Protein AF-A0A2V2WB53-F1 (afdb_monomer_lite)

Secondary structure (DSSP, 8-state):
--S--SSPPPEEEESSSSSSGGGG-PPPHHHHHSPPPHHHHHHHHS-SSTTTS-------GGGGGT-TTS-TTSPPHHHHHHHHHHHHHHHS-TTS-GGGEEEESSGGG-EEEEEE-HHHHHHHHHHHHHHHHHHHH---TTHHHHHHHHHHHHHHHHHS--TT-TTHHHHHHHHHHHHHHHHS-HHHHHHHHHHHHS---HHHH--TTT-PPPHHHHHHHHHHHSSHHHHHHHHHTT-S-----HHHHHHHHHHHTT-

Organism: Trypanosoma cruzi (NCBI:txid5693)

Radius of gyration: 23.53 Å; chains: 1; bounding box: 54×46×64 Å

Structure (mmCIF, N/CA/C/O backbone):
data_AF-A0A2V2WB53-F1
#
_entry.id   AF-A0A2V2WB53-F1
#
loop_
_atom_site.group_PDB
_atom_site.id
_atom_site.type_symbol
_atom_site.label_atom_id
_atom_site.label_alt_id
_atom_site.label_comp_id
_atom_site.label_asym_id
_atom_site.label_entity_id
_atom_site.label_seq_id
_atom_site.pdbx_PDB_ins_code
_atom_site.Cartn_x
_atom_site.Cartn_y
_atom_site.Cartn_z
_atom_site.occupancy
_atom_site.B_iso_or_equiv
_atom_site.auth_seq_id
_atom_site.auth_comp_id
_atom_site.auth_asym_id
_atom_site.auth_atom_id
_atom_site.pdbx_PDB_model_num
ATOM 1 N N . MET A 1 1 ? 9.959 -4.144 19.827 1.00 57.19 1 MET A N 1
ATOM 2 C CA . MET A 1 1 ? 8.650 -3.605 19.382 1.00 57.19 1 MET A CA 1
ATOM 3 C C . MET A 1 1 ? 8.477 -3.820 17.876 1.00 57.19 1 MET A C 1
ATOM 5 O O . MET A 1 1 ? 9.368 -3.435 17.124 1.00 57.19 1 MET A O 1
ATOM 9 N N . PHE A 1 2 ? 7.426 -4.521 17.434 1.00 70.50 2 PHE A N 1
ATOM 10 C CA . PHE A 1 2 ? 7.180 -4.848 16.015 1.00 70.50 2 PHE A CA 1
ATOM 11 C C . PHE A 1 2 ? 6.434 -3.720 15.277 1.00 70.50 2 PHE A C 1
ATOM 13 O O . PHE A 1 2 ? 6.850 -3.302 14.197 1.00 70.50 2 PHE A O 1
ATOM 20 N N . PHE A 1 3 ? 5.400 -3.166 15.911 1.00 75.19 3 PHE A N 1
ATOM 21 C CA . PHE A 1 3 ? 4.711 -1.947 15.486 1.00 75.19 3 PHE A CA 1
ATOM 22 C C . PHE A 1 3 ? 5.400 -0.685 16.041 1.00 75.19 3 PHE A C 1
ATOM 24 O O . PHE A 1 3 ? 6.329 -0.771 16.847 1.00 75.19 3 PHE A O 1
ATOM 31 N N . ASN A 1 4 ? 4.943 0.486 15.594 1.00 72.12 4 ASN A N 1
ATOM 32 C CA . ASN A 1 4 ? 5.323 1.806 16.108 1.00 72.12 4 ASN A CA 1
ATOM 33 C C . ASN A 1 4 ? 6.783 2.251 15.929 1.00 72.12 4 ASN A C 1
ATOM 35 O O . ASN A 1 4 ? 7.304 3.034 16.721 1.00 72.12 4 ASN A O 1
ATOM 39 N N . ARG A 1 5 ? 7.466 1.773 14.888 1.00 69.81 5 ARG A N 1
ATOM 40 C CA . ARG A 1 5 ? 8.824 2.238 14.585 1.00 69.81 5 ARG A CA 1
ATOM 41 C C . ARG A 1 5 ? 8.786 3.489 13.701 1.00 69.81 5 ARG A C 1
ATOM 43 O O . ARG A 1 5 ? 8.105 3.445 12.676 1.00 69.81 5 ARG A O 1
ATOM 50 N N . PRO A 1 6 ? 9.573 4.542 14.005 1.00 65.38 6 PRO A N 1
ATOM 51 C CA . PRO A 1 6 ? 9.711 5.709 13.125 1.00 65.38 6 PRO A CA 1
ATOM 52 C C . PRO A 1 6 ? 10.194 5.328 11.721 1.00 65.38 6 PRO A C 1
ATOM 54 O O . PRO A 1 6 ? 9.791 5.922 10.725 1.00 65.38 6 PRO A O 1
ATOM 57 N N . ARG A 1 7 ? 11.044 4.296 11.644 1.00 69.12 7 ARG A N 1
ATOM 58 C CA . ARG A 1 7 ? 11.467 3.643 10.403 1.00 69.12 7 ARG A CA 1
ATOM 59 C C . ARG A 1 7 ? 10.991 2.188 10.432 1.00 69.12 7 ARG A C 1
ATOM 61 O O . ARG A 1 7 ? 11.555 1.388 11.184 1.00 69.12 7 ARG A O 1
ATOM 68 N N . PRO A 1 8 ? 9.940 1.829 9.681 1.00 70.38 8 PRO A N 1
ATOM 69 C CA . PRO A 1 8 ? 9.464 0.458 9.653 1.00 70.38 8 PRO A CA 1
ATOM 70 C C . PRO A 1 8 ? 10.476 -0.453 8.968 1.00 70.38 8 PRO A C 1
ATOM 72 O O . PRO A 1 8 ? 11.166 -0.054 8.030 1.00 70.38 8 PRO A O 1
ATOM 75 N N . ILE A 1 9 ? 10.535 -1.700 9.432 1.00 80.12 9 ILE A N 1
ATOM 76 C CA . ILE A 1 9 ? 11.332 -2.732 8.777 1.00 80.12 9 ILE A CA 1
ATOM 77 C C . ILE A 1 9 ? 10.673 -3.053 7.435 1.00 80.12 9 ILE A C 1
ATOM 79 O O . ILE A 1 9 ? 9.474 -3.345 7.376 1.00 80.12 9 ILE A O 1
ATOM 83 N N . LEU A 1 10 ? 11.473 -3.002 6.375 1.00 81.62 10 LEU A N 1
ATOM 84 C CA . LEU A 1 10 ? 11.095 -3.467 5.051 1.00 81.62 10 LEU A CA 1
ATOM 85 C C . LEU A 1 10 ? 11.764 -4.810 4.799 1.00 81.62 10 LEU A C 1
ATOM 87 O O . LEU A 1 10 ? 12.985 -4.926 4.880 1.00 81.62 10 LEU A O 1
ATOM 91 N N . ILE A 1 11 ? 10.955 -5.814 4.485 1.00 84.44 11 ILE A N 1
ATOM 92 C CA . ILE A 1 11 ? 11.431 -7.146 4.136 1.00 84.44 11 ILE A CA 1
ATOM 93 C C . ILE A 1 11 ? 11.317 -7.305 2.629 1.00 84.44 11 ILE A C 1
ATOM 95 O O . ILE A 1 11 ? 10.273 -7.041 2.028 1.00 84.44 11 ILE A O 1
ATOM 99 N N . LYS A 1 12 ? 12.416 -7.742 2.021 1.00 85.50 12 LYS A N 1
ATOM 100 C CA . LYS A 1 12 ? 12.455 -8.106 0.614 1.00 85.50 12 LYS A CA 1
ATOM 101 C C . LYS A 1 12 ? 11.901 -9.520 0.453 1.00 85.50 12 LYS A C 1
ATOM 103 O O . LYS A 1 12 ? 12.572 -10.488 0.793 1.00 85.50 12 LYS A O 1
ATOM 108 N N . GLY A 1 13 ? 10.685 -9.633 -0.068 1.00 81.75 13 GLY A N 1
ATOM 109 C CA . GLY A 1 13 ? 10.101 -10.912 -0.462 1.00 81.75 13 GLY A CA 1
ATOM 110 C C . GLY A 1 13 ? 10.398 -11.186 -1.929 1.00 81.75 13 GLY A C 1
ATOM 111 O O . GLY A 1 13 ? 9.964 -10.420 -2.788 1.00 81.75 13 GLY A O 1
ATOM 112 N N . LYS A 1 14 ? 11.135 -12.252 -2.242 1.00 81.94 14 LYS A N 1
ATOM 113 C CA . LYS A 1 14 ? 11.291 -12.679 -3.638 1.00 81.94 14 LYS A CA 1
ATOM 114 C C . LYS A 1 14 ? 9.951 -13.214 -4.139 1.00 81.94 14 LYS A C 1
ATOM 116 O O . LYS A 1 14 ? 9.310 -13.997 -3.446 1.00 81.94 14 LYS A O 1
ATOM 121 N N . LEU A 1 15 ? 9.529 -12.777 -5.324 1.00 76.25 15 LEU A N 1
ATOM 122 C CA . LEU A 1 15 ? 8.302 -13.280 -5.951 1.00 76.25 15 LEU A CA 1
ATOM 123 C C . LEU A 1 15 ? 8.512 -14.630 -6.642 1.00 76.25 15 LEU A C 1
ATOM 125 O O . LEU A 1 15 ? 7.542 -15.327 -6.923 1.00 76.25 15 LEU A O 1
ATOM 129 N N . TRP A 1 16 ? 9.770 -15.022 -6.858 1.00 73.81 16 TRP A N 1
ATOM 130 C CA . TRP A 1 16 ? 10.131 -16.349 -7.337 1.00 73.81 16 TRP A CA 1
ATOM 131 C C . TRP A 1 16 ? 11.142 -17.031 -6.434 1.00 73.81 16 TRP A C 1
ATOM 133 O O . TRP A 1 16 ? 12.034 -16.408 -5.858 1.00 73.81 16 TRP A O 1
ATOM 143 N N . VAL A 1 17 ? 10.986 -18.349 -6.361 1.00 58.28 17 VAL A N 1
ATOM 144 C CA . VAL A 1 17 ? 11.810 -19.261 -5.563 1.00 58.28 17 VAL A CA 1
ATOM 145 C C . VAL A 1 17 ? 13.194 -19.466 -6.196 1.00 58.28 17 VAL A C 1
ATOM 147 O O . VAL A 1 17 ? 14.151 -19.792 -5.500 1.00 58.28 17 VAL A O 1
ATOM 150 N N . HIS A 1 18 ? 13.337 -19.218 -7.501 1.00 57.00 18 HIS A N 1
ATOM 151 C CA . HIS A 1 18 ? 14.573 -19.456 -8.246 1.00 57.00 18 HIS A CA 1
ATOM 152 C C . HIS A 1 18 ? 15.313 -18.157 -8.589 1.00 57.00 18 HIS A C 1
ATOM 154 O O . HIS A 1 18 ? 14.711 -17.113 -8.831 1.00 57.00 18 HIS A O 1
ATOM 160 N N . THR A 1 19 ? 16.642 -18.239 -8.638 1.00 53.78 19 THR A N 1
ATOM 161 C CA . THR A 1 19 ? 17.572 -17.140 -8.959 1.00 53.78 19 THR A CA 1
ATOM 162 C C . THR A 1 19 ? 17.648 -16.810 -10.450 1.00 53.78 19 THR A C 1
ATOM 164 O O . THR A 1 19 ? 18.443 -15.962 -10.850 1.00 53.78 19 THR A O 1
ATOM 167 N N . THR A 1 20 ? 16.847 -17.466 -11.291 1.00 53.91 20 THR A N 1
ATOM 168 C CA . THR A 1 20 ? 16.908 -17.319 -12.744 1.00 53.91 20 THR A CA 1
ATOM 169 C C . THR A 1 20 ? 15.541 -16.978 -13.326 1.00 53.91 20 THR A C 1
ATOM 171 O O . THR A 1 20 ? 14.525 -17.597 -13.016 1.00 53.91 20 THR A O 1
ATOM 174 N N . ALA A 1 21 ? 15.526 -15.990 -14.224 1.00 56.41 21 ALA A N 1
ATOM 175 C CA . ALA A 1 21 ? 14.354 -15.519 -14.964 1.00 56.41 21 ALA A CA 1
ATOM 176 C C . ALA A 1 21 ? 13.820 -16.541 -15.995 1.00 56.41 21 ALA A C 1
ATOM 178 O O . ALA A 1 21 ? 13.000 -16.201 -16.839 1.00 56.41 21 ALA A O 1
ATOM 179 N N . SER A 1 22 ? 14.286 -17.794 -15.972 1.00 53.78 22 SER A N 1
ATOM 180 C CA . SER A 1 22 ? 14.025 -18.795 -17.015 1.00 53.78 22 SER A CA 1
ATOM 181 C C . SER A 1 22 ? 12.548 -19.190 -17.137 1.00 53.78 22 SER A C 1
ATOM 183 O O . SER A 1 22 ? 12.109 -19.538 -18.230 1.00 53.78 22 SER A O 1
ATOM 185 N N . ARG A 1 23 ? 11.763 -19.083 -16.054 1.00 56.62 23 ARG A N 1
ATOM 186 C CA . ARG A 1 23 ? 10.317 -19.389 -16.051 1.00 56.62 23 ARG A CA 1
ATOM 187 C C . ARG A 1 23 ? 9.410 -18.247 -16.517 1.00 56.62 23 ARG A C 1
ATOM 189 O O . ARG A 1 23 ? 8.240 -18.499 -16.766 1.00 56.62 23 ARG A O 1
ATOM 196 N N . LEU A 1 24 ? 9.933 -17.033 -16.695 1.00 61.44 24 LEU A N 1
ATOM 197 C CA . LEU A 1 24 ? 9.191 -15.902 -17.278 1.00 61.44 24 LEU A CA 1
ATOM 198 C C . LEU A 1 24 ? 8.969 -16.024 -18.795 1.00 61.44 24 LEU A C 1
ATOM 200 O O . LEU A 1 24 ? 8.483 -15.101 -19.452 1.00 61.44 24 LEU A O 1
ATOM 204 N N . GLY A 1 25 ? 9.462 -17.101 -19.404 1.00 66.94 25 GLY A N 1
ATOM 205 C CA . GLY A 1 25 ? 9.653 -17.138 -20.842 1.00 66.94 25 GLY A CA 1
ATOM 206 C C . GLY A 1 25 ? 10.668 -16.091 -21.316 1.00 66.94 25 GLY A C 1
ATOM 207 O O . GLY A 1 25 ? 11.095 -15.173 -20.606 1.00 66.94 25 GLY A O 1
ATOM 208 N N . ARG A 1 26 ? 11.103 -16.237 -22.564 1.00 75.81 26 ARG A N 1
ATOM 209 C CA . ARG A 1 26 ? 11.936 -15.215 -23.197 1.00 75.81 26 ARG A CA 1
ATOM 210 C C . ARG A 1 26 ? 11.041 -14.047 -23.583 1.00 75.81 26 ARG A C 1
ATOM 212 O O . ARG A 1 26 ? 10.002 -14.253 -24.200 1.00 75.81 26 ARG A O 1
ATOM 219 N N . ILE A 1 27 ? 11.467 -12.829 -23.257 1.00 83.69 27 ILE A N 1
ATOM 220 C CA . ILE A 1 27 ? 10.802 -11.631 -23.772 1.00 83.69 27 ILE A CA 1
ATOM 221 C C . ILE A 1 27 ? 10.845 -11.694 -25.300 1.00 83.69 27 ILE A C 1
ATOM 223 O O . ILE A 1 27 ? 11.939 -11.895 -25.848 1.00 83.69 27 ILE A O 1
ATOM 227 N N . PRO A 1 28 ? 9.703 -11.525 -25.990 1.00 85.56 28 PRO A N 1
ATOM 228 C CA . PRO A 1 28 ? 9.676 -11.508 -27.442 1.00 85.56 28 PRO A CA 1
ATOM 229 C C . PRO A 1 28 ? 10.667 -10.474 -27.978 1.00 85.56 28 PRO A C 1
ATOM 231 O O . PRO A 1 28 ? 10.634 -9.311 -27.576 1.00 85.56 28 PRO A O 1
ATOM 234 N N . ARG A 1 29 ? 11.556 -10.883 -28.892 1.00 84.81 29 ARG A N 1
ATOM 235 C CA . ARG A 1 29 ? 12.531 -9.957 -29.497 1.00 84.81 29 ARG A CA 1
ATOM 236 C C . ARG A 1 29 ? 11.829 -8.772 -30.156 1.00 84.81 29 ARG A C 1
ATOM 238 O O . ARG A 1 29 ? 12.276 -7.655 -29.953 1.00 84.81 29 ARG A O 1
ATOM 245 N N . ALA A 1 30 ? 10.693 -9.021 -30.810 1.00 85.81 30 ALA A N 1
ATOM 246 C CA . ALA A 1 30 ? 9.846 -7.991 -31.403 1.00 85.81 30 ALA A CA 1
ATOM 247 C C . ALA A 1 30 ? 9.431 -6.904 -30.396 1.00 85.81 30 ALA A C 1
ATOM 249 O O . ALA A 1 30 ? 9.473 -5.730 -30.732 1.00 85.81 30 ALA A O 1
ATOM 250 N N . LEU A 1 31 ? 9.119 -7.269 -29.143 1.00 85.69 31 LEU A N 1
ATOM 251 C CA . LEU A 1 31 ? 8.823 -6.289 -28.092 1.00 85.69 31 LEU A CA 1
ATOM 252 C C . LEU A 1 31 ? 10.057 -5.434 -27.784 1.00 85.69 31 LEU A C 1
ATOM 254 O O . LEU A 1 31 ? 9.950 -4.229 -27.612 1.00 85.69 31 LEU A O 1
ATOM 258 N N . LEU A 1 32 ? 11.239 -6.049 -27.695 1.00 84.62 32 LEU A N 1
ATOM 259 C CA . LEU A 1 32 ? 12.467 -5.334 -27.347 1.00 84.62 32 LEU A CA 1
ATOM 260 C C . LEU A 1 32 ? 12.945 -4.410 -28.464 1.00 84.62 32 LEU A C 1
ATOM 262 O O . LEU A 1 32 ? 13.463 -3.351 -28.136 1.00 84.62 32 LEU A O 1
ATOM 266 N N . THR A 1 33 ? 12.771 -4.792 -29.729 1.00 85.38 33 THR A N 1
ATOM 267 C CA . THR A 1 33 ? 13.297 -4.072 -30.899 1.00 85.38 33 THR A CA 1
ATOM 268 C C . THR A 1 33 ? 12.290 -3.152 -31.583 1.00 85.38 33 THR A C 1
ATOM 270 O O . THR A 1 33 ? 12.685 -2.454 -32.504 1.00 85.38 33 THR A O 1
ATOM 273 N N . ALA A 1 34 ? 11.016 -3.162 -31.180 1.00 85.94 34 ALA A N 1
ATOM 274 C CA . ALA A 1 34 ? 10.005 -2.267 -31.742 1.00 85.94 34 ALA A CA 1
ATOM 275 C C . ALA A 1 34 ? 10.356 -0.788 -31.523 1.00 85.94 34 ALA A C 1
ATOM 277 O O . ALA A 1 34 ? 11.033 -0.443 -30.549 1.00 85.94 34 ALA A O 1
ATOM 278 N N . ASP A 1 35 ? 9.824 0.084 -32.372 1.00 86.69 35 ASP A N 1
ATOM 279 C CA . ASP A 1 35 ? 9.970 1.529 -32.209 1.00 86.69 35 ASP A CA 1
ATOM 280 C C . ASP A 1 35 ? 9.369 2.007 -30.883 1.00 86.69 35 ASP A C 1
ATOM 282 O O . ASP A 1 35 ? 8.458 1.387 -30.324 1.00 86.69 35 ASP A O 1
ATOM 286 N N . GLU A 1 36 ? 9.920 3.088 -30.333 1.00 87.94 36 GLU A N 1
ATOM 287 C CA . GLU A 1 36 ? 9.412 3.687 -29.100 1.00 87.94 36 GLU A CA 1
ATOM 288 C C . GLU A 1 36 ? 8.017 4.273 -29.332 1.00 87.94 36 GLU A C 1
ATOM 290 O O . GLU A 1 36 ? 7.809 5.126 -30.196 1.00 87.94 36 GLU A O 1
ATOM 295 N N . THR A 1 37 ? 7.055 3.850 -28.517 1.00 89.06 37 THR A N 1
ATOM 296 C CA . THR A 1 37 ? 5.699 4.405 -28.561 1.00 89.06 37 THR A CA 1
ATOM 297 C C . THR A 1 37 ? 5.582 5.679 -27.710 1.00 89.06 37 THR A C 1
ATOM 299 O O . THR A 1 37 ? 6.299 5.837 -26.715 1.00 89.06 37 THR A O 1
ATOM 302 N N . PRO A 1 38 ? 4.622 6.579 -28.003 1.00 88.00 38 PRO A N 1
ATOM 303 C CA . PRO A 1 38 ? 4.373 7.759 -27.169 1.00 88.00 38 PRO A CA 1
ATOM 304 C C . PRO A 1 38 ? 4.076 7.421 -25.698 1.00 88.00 38 PRO A C 1
ATOM 306 O O . PRO A 1 38 ? 4.522 8.129 -24.797 1.00 88.00 38 PRO A O 1
ATOM 309 N N . ALA A 1 39 ? 3.376 6.308 -25.449 1.00 87.38 39 ALA A N 1
ATOM 310 C CA . ALA A 1 39 ? 3.070 5.834 -24.101 1.00 87.38 39 ALA A CA 1
ATOM 311 C C . ALA A 1 39 ? 4.330 5.379 -23.347 1.00 87.38 39 ALA A C 1
ATOM 313 O O . ALA A 1 39 ? 4.484 5.668 -22.163 1.00 87.38 39 ALA A O 1
ATOM 314 N N . GLU A 1 40 ? 5.262 4.701 -24.020 1.00 89.00 40 GLU A N 1
ATOM 315 C CA . GLU A 1 40 ? 6.544 4.315 -23.419 1.00 89.00 40 GLU A CA 1
ATOM 316 C C . GLU A 1 40 ? 7.383 5.539 -23.057 1.00 89.00 40 GLU A C 1
ATOM 318 O O . GLU A 1 40 ? 7.940 5.594 -21.958 1.00 89.00 40 GLU A O 1
ATOM 323 N N . LYS A 1 41 ? 7.391 6.558 -23.921 1.00 85.56 41 LYS A N 1
ATOM 324 C CA . LYS A 1 41 ? 8.067 7.830 -23.655 1.00 85.56 41 LYS A CA 1
ATOM 325 C C . LYS A 1 41 ? 7.495 8.536 -22.423 1.00 85.56 41 LYS A C 1
ATOM 327 O O . LYS A 1 41 ? 8.248 9.026 -21.577 1.00 85.56 41 LYS A O 1
ATOM 332 N N . GLU A 1 42 ? 6.169 8.550 -22.277 1.00 86.50 42 GLU A N 1
ATOM 333 C CA . GLU A 1 42 ? 5.512 9.085 -21.082 1.00 86.50 42 GLU A CA 1
ATOM 334 C C . GLU A 1 42 ? 5.857 8.267 -19.831 1.00 86.50 42 GLU A C 1
ATOM 336 O O . GLU A 1 42 ? 6.222 8.844 -18.806 1.00 86.50 42 GLU A O 1
ATOM 341 N N . LEU A 1 43 ? 5.824 6.935 -19.912 1.00 85.69 43 LEU A N 1
ATOM 342 C CA . LEU A 1 43 ? 6.170 6.045 -18.799 1.00 85.69 43 LEU A CA 1
ATOM 343 C C . LEU A 1 43 ? 7.631 6.185 -18.357 1.00 85.69 43 LEU A C 1
ATOM 345 O O . LEU A 1 43 ? 7.918 6.078 -17.162 1.00 85.69 43 LEU A O 1
ATOM 349 N N . LEU A 1 44 ? 8.555 6.442 -19.285 1.00 85.75 44 LEU A N 1
ATOM 350 C CA . LEU A 1 44 ? 9.953 6.735 -18.964 1.00 85.75 44 LEU A CA 1
ATOM 351 C C . LEU A 1 44 ? 10.088 8.052 -18.192 1.00 85.75 44 LEU A C 1
ATOM 353 O O . LEU A 1 44 ? 10.867 8.129 -17.236 1.00 85.75 44 LEU A O 1
ATOM 357 N N . TYR A 1 45 ? 9.314 9.072 -18.569 1.00 82.38 45 TYR A N 1
ATOM 358 C CA . TYR A 1 45 ? 9.341 10.382 -17.920 1.00 82.38 45 TYR A CA 1
ATOM 359 C C . TYR A 1 45 ? 8.608 10.389 -16.566 1.00 82.38 45 TYR A C 1
ATOM 361 O O . TYR A 1 45 ? 9.110 10.928 -15.574 1.00 82.38 45 TYR A O 1
ATOM 369 N N . ARG A 1 46 ? 7.425 9.769 -16.503 1.00 82.69 46 ARG A N 1
ATOM 370 C CA . ARG A 1 46 ? 6.511 9.739 -15.350 1.00 82.69 46 ARG A CA 1
ATOM 371 C C . ARG A 1 46 ? 5.965 8.327 -15.116 1.00 82.69 46 ARG A C 1
ATOM 373 O O . ARG A 1 46 ? 4.789 8.057 -15.346 1.00 82.69 46 ARG A O 1
ATOM 380 N N . PRO A 1 47 ? 6.791 7.414 -14.587 1.00 83.25 47 PRO A N 1
ATOM 381 C CA . PRO A 1 47 ? 6.330 6.067 -14.296 1.00 83.25 47 PRO A CA 1
ATOM 382 C C . PRO A 1 47 ? 5.302 6.083 -13.152 1.00 83.25 47 PRO A C 1
ATOM 384 O O . PRO A 1 47 ? 5.550 6.721 -12.119 1.00 83.25 47 PRO A O 1
ATOM 387 N N . PRO A 1 48 ? 4.193 5.330 -13.275 1.00 77.69 48 PRO A N 1
ATOM 388 C CA . PRO A 1 48 ? 3.105 5.321 -12.295 1.00 77.69 48 PRO A CA 1
ATOM 389 C C . PRO A 1 48 ? 3.511 4.656 -10.976 1.00 77.69 48 PRO A C 1
ATOM 391 O O . PRO A 1 48 ? 2.920 4.907 -9.928 1.00 77.69 48 PRO A O 1
ATOM 394 N N . THR A 1 49 ? 4.543 3.808 -11.000 1.00 78.12 49 THR A N 1
ATOM 395 C CA . THR A 1 49 ? 5.084 3.156 -9.808 1.00 78.12 49 THR A CA 1
ATOM 396 C C . THR A 1 49 ? 6.594 3.343 -9.734 1.00 78.12 49 THR A C 1
ATOM 398 O O . THR A 1 49 ? 7.298 3.424 -10.742 1.00 78.12 49 THR A O 1
ATOM 401 N N . ALA A 1 50 ? 7.131 3.373 -8.513 1.00 77.12 50 ALA A N 1
ATOM 402 C CA . ALA A 1 50 ? 8.573 3.496 -8.314 1.00 77.12 50 ALA A CA 1
ATOM 403 C C . ALA A 1 50 ? 9.364 2.304 -8.889 1.00 77.12 50 ALA A C 1
ATOM 405 O O . ALA A 1 50 ? 10.538 2.464 -9.201 1.00 77.12 50 ALA A O 1
ATOM 406 N N . GLY A 1 51 ? 8.740 1.130 -9.047 1.00 80.94 51 GLY A N 1
ATOM 407 C CA . GLY A 1 51 ? 9.381 -0.052 -9.629 1.00 80.94 51 GLY A CA 1
ATOM 408 C C . GLY A 1 51 ? 9.678 0.080 -11.118 1.00 80.94 51 GLY A C 1
ATOM 409 O O . GLY A 1 51 ? 10.698 -0.431 -11.575 1.00 80.94 51 GLY A O 1
ATOM 410 N N . LEU A 1 52 ? 8.836 0.814 -11.849 1.00 85.25 52 LEU A N 1
ATOM 411 C CA . LEU A 1 52 ? 8.988 1.031 -13.287 1.00 85.25 52 LEU A CA 1
ATOM 412 C C . LEU A 1 52 ? 10.024 2.099 -13.638 1.00 85.25 52 LEU A C 1
ATOM 414 O O . LEU A 1 52 ? 10.491 2.127 -14.773 1.00 85.25 52 LEU A O 1
ATOM 418 N N . ARG A 1 53 ? 10.445 2.933 -12.675 1.00 84.25 53 ARG A N 1
ATOM 419 C CA . ARG A 1 53 ? 11.535 3.897 -12.887 1.00 84.25 53 ARG A CA 1
ATOM 420 C C . ARG A 1 53 ? 12.757 3.164 -13.416 1.00 84.25 53 ARG A C 1
ATOM 422 O O . ARG A 1 53 ? 13.259 2.260 -12.742 1.00 84.25 53 ARG A O 1
ATOM 429 N N . SER A 1 54 ? 13.226 3.541 -14.604 1.00 78.44 54 SER A N 1
ATOM 430 C CA . SER A 1 54 ? 14.542 3.109 -15.068 1.00 78.44 54 SER A CA 1
ATOM 431 C C . SER A 1 54 ? 15.573 3.526 -14.025 1.00 78.44 54 SER A C 1
ATOM 433 O O . SER A 1 54 ? 15.439 4.590 -13.399 1.00 78.44 54 SER A O 1
ATOM 435 N N . ARG A 1 55 ? 16.561 2.662 -13.771 1.00 69.50 55 ARG A N 1
ATOM 436 C CA . ARG A 1 55 ? 17.705 3.063 -12.954 1.00 69.50 55 ARG A CA 1
ATOM 437 C C . ARG A 1 55 ? 18.366 4.176 -13.738 1.00 69.50 55 ARG A C 1
ATOM 439 O O . ARG A 1 55 ? 18.994 3.891 -14.749 1.00 69.50 55 ARG A O 1
ATOM 446 N N . ARG A 1 56 ? 18.125 5.427 -13.320 1.00 55.62 56 ARG A N 1
ATOM 447 C CA . ARG A 1 56 ? 18.684 6.617 -13.957 1.00 55.62 56 ARG A CA 1
ATOM 448 C C . ARG A 1 56 ? 20.128 6.299 -14.287 1.00 55.62 56 ARG A C 1
ATOM 450 O O . ARG A 1 56 ? 20.935 6.115 -13.378 1.00 55.62 56 ARG A O 1
ATOM 457 N N . VAL A 1 57 ? 20.424 6.216 -15.575 1.00 45.38 57 VAL A N 1
ATOM 458 C CA . VAL A 1 57 ? 21.779 6.436 -16.021 1.00 45.38 57 VAL A CA 1
ATOM 459 C C . VAL A 1 57 ? 22.011 7.882 -15.604 1.00 45.38 57 VAL A C 1
ATOM 461 O O . VAL A 1 57 ? 21.434 8.803 -16.180 1.00 45.38 57 VAL A O 1
ATOM 464 N N . THR A 1 58 ? 22.735 8.094 -14.507 1.00 37.78 58 THR A N 1
ATOM 465 C CA . THR A 1 58 ? 23.500 9.320 -14.307 1.00 37.78 58 THR A CA 1
ATOM 466 C C . THR A 1 58 ? 24.478 9.364 -15.472 1.00 37.78 58 THR A C 1
ATOM 468 O O . THR A 1 58 ? 25.636 8.985 -15.346 1.00 37.78 58 THR A O 1
ATOM 471 N N . ILE A 1 59 ? 23.966 9.699 -16.658 1.00 42.66 59 ILE A N 1
ATOM 472 C CA . ILE A 1 59 ? 24.779 10.183 -17.752 1.00 42.66 59 ILE A CA 1
ATOM 473 C C . ILE A 1 59 ? 25.157 11.557 -17.246 1.00 42.66 59 ILE A C 1
ATOM 475 O O . ILE A 1 59 ? 24.387 12.508 -17.371 1.00 42.66 59 ILE A O 1
ATOM 479 N N . ASP A 1 60 ? 26.303 11.618 -16.573 1.00 39.09 60 ASP A N 1
ATOM 480 C CA . ASP A 1 60 ? 27.079 12.839 -16.550 1.00 39.09 60 ASP A CA 1
ATOM 481 C C . ASP A 1 60 ? 27.036 13.396 -17.971 1.00 39.09 60 ASP A C 1
ATOM 483 O O . ASP A 1 60 ? 27.425 12.719 -18.928 1.00 39.09 60 ASP A O 1
ATOM 487 N N . GLU A 1 61 ? 26.566 14.632 -18.116 1.00 43.91 61 GLU A N 1
ATOM 488 C CA . GLU A 1 61 ? 26.550 15.363 -19.386 1.00 43.91 61 GLU A CA 1
ATOM 489 C C . GLU A 1 61 ? 27.947 15.428 -20.046 1.00 43.91 61 GLU A C 1
ATOM 491 O O . GLU A 1 61 ? 28.069 15.802 -21.210 1.00 43.91 61 GLU A O 1
ATOM 496 N N . ARG A 1 62 ? 28.997 14.978 -19.343 1.00 42.28 62 ARG A N 1
ATOM 497 C CA . ARG A 1 62 ? 30.361 14.770 -19.837 1.00 42.28 62 ARG A CA 1
ATOM 498 C C . ARG A 1 62 ? 30.504 13.646 -20.873 1.00 42.28 62 ARG A C 1
ATOM 500 O O . ARG A 1 62 ? 31.329 13.797 -21.766 1.00 42.28 62 ARG A O 1
ATOM 507 N N . ASN A 1 63 ? 29.680 12.592 -20.852 1.00 41.19 63 ASN A N 1
ATOM 508 C CA . ASN A 1 63 ? 29.809 11.467 -21.804 1.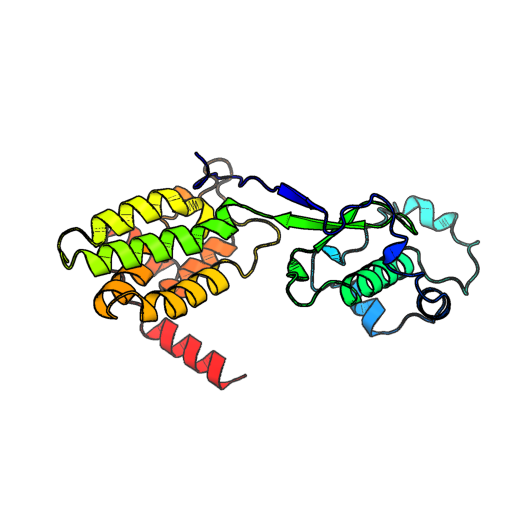00 41.19 63 ASN A CA 1
ATOM 509 C C . ASN A 1 63 ? 28.997 11.640 -23.098 1.00 41.19 63 ASN A C 1
ATOM 511 O O . ASN A 1 63 ? 29.008 10.776 -23.977 1.00 41.19 63 ASN A O 1
ATOM 515 N N . ARG A 1 64 ? 28.317 12.781 -23.265 1.00 45.97 64 ARG A N 1
ATOM 516 C CA . ARG A 1 64 ? 27.499 13.078 -24.453 1.00 45.97 64 ARG A CA 1
ATOM 517 C C . ARG A 1 64 ? 28.321 13.203 -25.746 1.00 45.97 64 ARG A C 1
ATOM 519 O O . ARG A 1 64 ? 27.744 13.183 -26.827 1.00 45.97 64 ARG A O 1
ATOM 526 N N . LYS A 1 65 ? 29.652 13.313 -25.643 1.00 44.69 65 LYS A N 1
ATOM 527 C CA . LYS A 1 65 ? 30.571 13.433 -26.786 1.00 44.69 65 LYS A CA 1
ATOM 528 C C . LYS A 1 65 ? 31.121 12.102 -27.318 1.00 44.69 65 LYS A C 1
ATOM 530 O O . LYS A 1 65 ? 31.671 12.105 -28.410 1.00 44.69 65 LYS A O 1
ATOM 535 N N . GLU A 1 66 ? 30.939 10.979 -26.619 1.00 42.66 66 GLU A N 1
ATOM 536 C CA . GLU A 1 66 ? 31.421 9.665 -27.095 1.00 42.66 66 GLU A CA 1
ATOM 537 C C . GLU A 1 66 ? 30.303 8.744 -27.612 1.00 42.66 66 GLU A C 1
ATOM 539 O O . GLU A 1 66 ? 30.569 7.786 -28.333 1.00 42.66 66 GLU A O 1
ATOM 544 N N . GLN A 1 67 ? 29.034 9.054 -27.328 1.00 44.56 67 GLN A N 1
ATOM 545 C CA . GLN A 1 67 ? 27.884 8.253 -27.776 1.00 44.56 67 GLN A CA 1
ATOM 546 C C . GLN A 1 67 ? 27.353 8.601 -29.174 1.00 44.56 67 GLN A C 1
ATOM 548 O O . GLN A 1 67 ? 26.313 8.092 -29.581 1.00 44.56 67 GLN A O 1
ATOM 553 N N . THR A 1 68 ? 28.082 9.388 -29.965 1.00 40.62 68 THR A N 1
ATOM 554 C CA . THR A 1 68 ? 27.755 9.668 -31.378 1.00 40.62 68 THR A CA 1
ATOM 555 C C . THR A 1 68 ? 28.085 8.498 -32.322 1.00 40.62 68 THR A C 1
ATOM 557 O O . THR A 1 68 ? 28.205 8.685 -33.529 1.00 40.62 68 THR A O 1
ATOM 560 N N . ARG A 1 69 ? 28.268 7.280 -31.790 1.00 43.72 69 ARG A N 1
ATOM 561 C CA . ARG A 1 69 ? 28.574 6.059 -32.558 1.00 43.72 69 ARG A CA 1
ATOM 562 C C . ARG A 1 69 ? 27.788 4.825 -32.098 1.00 43.72 69 ARG A C 1
ATOM 564 O O . ARG A 1 69 ? 28.252 3.701 -32.269 1.00 43.72 69 ARG A O 1
ATOM 571 N N . CYS A 1 70 ? 26.594 5.007 -31.536 1.00 43.81 70 CYS A N 1
ATOM 572 C CA . CYS A 1 70 ? 25.628 3.915 -31.411 1.00 43.81 70 CYS A CA 1
ATOM 573 C C . CYS A 1 70 ? 24.549 4.098 -32.481 1.00 43.81 70 CYS A C 1
ATOM 575 O O . CYS A 1 70 ? 23.879 5.122 -32.528 1.00 43.81 70 CYS A O 1
ATOM 577 N N . THR A 1 71 ? 24.459 3.108 -33.362 1.00 44.59 71 THR A N 1
ATOM 578 C CA . THR A 1 71 ? 23.543 2.981 -34.499 1.00 44.59 71 THR A CA 1
ATOM 579 C C . THR A 1 71 ? 22.140 3.534 -34.223 1.00 44.59 71 THR A C 1
ATOM 581 O O . THR A 1 71 ? 21.485 3.132 -33.260 1.00 44.59 71 THR A O 1
ATOM 584 N N . GLU A 1 72 ? 21.670 4.409 -35.120 1.00 55.34 72 GLU A N 1
ATOM 585 C CA . GLU A 1 72 ? 20.404 5.168 -35.049 1.00 55.34 72 GLU A CA 1
ATOM 586 C C . GLU A 1 72 ? 19.133 4.306 -34.887 1.00 55.34 72 GLU A C 1
ATOM 588 O O . GLU A 1 72 ? 18.078 4.830 -34.553 1.00 55.34 72 GLU A O 1
ATOM 593 N N . ASN A 1 73 ? 19.232 2.980 -35.025 1.00 59.78 73 ASN A N 1
ATOM 594 C CA . ASN A 1 73 ? 18.092 2.056 -35.025 1.00 59.78 73 ASN A CA 1
ATOM 595 C C . ASN A 1 73 ? 17.992 1.167 -33.772 1.00 59.78 73 ASN A C 1
ATOM 597 O O . ASN A 1 73 ? 17.245 0.188 -33.775 1.00 59.78 73 ASN A O 1
ATOM 601 N N . SER A 1 74 ? 18.770 1.432 -32.714 1.00 67.12 74 SER A N 1
ATOM 602 C CA . SER A 1 74 ? 18.722 0.619 -31.489 1.00 67.12 74 SER A CA 1
ATOM 603 C C . SER A 1 74 ? 17.963 1.320 -30.349 1.00 67.12 74 SER A C 1
ATOM 605 O O . SER A 1 74 ? 18.270 2.465 -30.015 1.00 67.12 74 SER A O 1
ATOM 607 N N . PRO A 1 75 ? 16.971 0.657 -29.722 1.00 81.44 75 PRO A N 1
ATOM 608 C CA . PRO A 1 75 ? 16.203 1.247 -28.632 1.00 81.44 75 PRO A CA 1
ATOM 609 C C . PRO A 1 75 ? 17.091 1.527 -27.419 1.00 81.44 75 PRO A C 1
ATOM 611 O O . PRO A 1 75 ? 17.989 0.749 -27.085 1.00 81.44 75 PRO A O 1
ATOM 614 N N . SER A 1 76 ? 16.810 2.635 -26.727 1.00 84.38 76 SER A N 1
ATOM 615 C CA . SER A 1 76 ? 17.629 3.079 -25.598 1.00 84.38 76 SER A CA 1
ATOM 616 C C . SER A 1 76 ? 17.694 2.026 -24.473 1.00 84.38 76 SER A C 1
ATOM 618 O O . SER A 1 76 ? 16.724 1.294 -24.237 1.00 84.38 76 SER A O 1
ATOM 620 N N . PRO A 1 77 ? 18.795 1.963 -23.696 1.00 84.81 77 PRO A N 1
ATOM 621 C CA . PRO A 1 77 ? 18.901 1.041 -22.563 1.00 84.81 77 PRO A CA 1
ATOM 622 C C . PRO A 1 77 ? 17.770 1.201 -21.534 1.00 84.81 77 PRO A C 1
ATOM 624 O O . PRO A 1 77 ? 17.318 0.215 -20.952 1.00 84.81 77 PRO A O 1
ATOM 627 N N . ALA A 1 78 ? 17.281 2.431 -21.341 1.00 86.31 78 ALA A N 1
ATOM 628 C CA . ALA A 1 78 ? 16.165 2.732 -20.448 1.00 86.31 78 ALA A CA 1
ATOM 629 C C . ALA A 1 78 ? 14.835 2.163 -20.972 1.00 86.31 78 ALA A C 1
ATOM 631 O O . ALA A 1 78 ? 14.069 1.591 -20.194 1.00 86.31 78 ALA A O 1
ATOM 632 N N . LEU A 1 79 ? 14.589 2.254 -22.284 1.00 88.25 79 LEU A N 1
ATOM 633 C CA . LEU A 1 79 ? 13.416 1.667 -22.934 1.00 88.25 79 LEU A CA 1
ATOM 634 C C . LEU A 1 79 ? 13.444 0.135 -22.853 1.00 88.25 79 LEU A C 1
ATOM 636 O O . LEU A 1 79 ? 12.449 -0.491 -22.484 1.00 88.25 79 LEU A O 1
ATOM 640 N N . LEU A 1 80 ? 14.606 -0.477 -23.101 1.00 88.69 80 LEU A N 1
ATOM 641 C CA . LEU A 1 80 ? 14.800 -1.919 -22.933 1.00 88.69 80 LEU A CA 1
ATOM 642 C C . LEU A 1 80 ? 14.552 -2.369 -21.485 1.00 88.69 80 LEU A C 1
ATOM 644 O O . LEU A 1 80 ? 13.948 -3.419 -21.258 1.00 88.69 80 LEU A O 1
ATOM 648 N N . GLU A 1 81 ? 15.003 -1.591 -20.497 1.00 89.50 81 GLU A N 1
ATOM 649 C CA . GLU A 1 81 ? 14.743 -1.850 -19.078 1.00 89.50 81 GLU A CA 1
ATOM 650 C C . GLU A 1 81 ? 13.245 -1.743 -18.750 1.00 89.50 81 GLU A C 1
ATOM 652 O O . GLU A 1 81 ? 12.699 -2.628 -18.089 1.00 89.50 81 GLU A O 1
ATOM 657 N N . LEU A 1 82 ? 12.569 -0.694 -19.230 1.00 90.00 82 LEU A N 1
ATOM 658 C CA . LEU A 1 82 ? 11.135 -0.486 -19.025 1.00 90.00 82 LEU A CA 1
ATOM 659 C C . LEU A 1 82 ? 10.315 -1.641 -19.609 1.00 90.00 82 LEU A C 1
ATOM 661 O O . LEU A 1 82 ? 9.515 -2.242 -18.892 1.00 90.00 82 LEU A O 1
ATOM 665 N N . ARG A 1 83 ? 10.562 -2.011 -20.870 1.00 90.81 83 ARG A N 1
ATOM 666 C CA . ARG A 1 83 ? 9.871 -3.118 -21.552 1.00 90.81 83 ARG A CA 1
ATOM 667 C C . ARG A 1 83 ? 10.054 -4.444 -20.824 1.00 90.81 83 ARG A C 1
ATOM 669 O O . ARG A 1 83 ? 9.094 -5.190 -20.646 1.00 90.81 83 ARG A O 1
ATOM 676 N N . ARG A 1 84 ? 11.266 -4.716 -20.323 1.00 89.00 84 ARG A N 1
ATOM 677 C CA . ARG A 1 84 ? 11.549 -5.886 -19.472 1.00 89.00 84 ARG A CA 1
ATOM 678 C C . ARG A 1 84 ? 10.698 -5.877 -18.206 1.00 89.00 84 ARG A C 1
ATOM 680 O O . ARG A 1 84 ? 10.061 -6.880 -17.897 1.00 89.00 84 ARG A O 1
ATOM 687 N N . LYS A 1 85 ? 10.645 -4.751 -17.493 1.00 90.06 85 LYS A N 1
ATOM 688 C CA . LYS A 1 85 ? 9.831 -4.618 -16.277 1.00 90.06 85 LYS A CA 1
ATOM 689 C C . LYS A 1 85 ? 8.343 -4.785 -16.560 1.00 90.06 85 LYS A C 1
ATOM 691 O O . LYS A 1 85 ? 7.672 -5.487 -15.811 1.00 90.06 85 LYS A O 1
ATOM 696 N N . MET A 1 86 ? 7.836 -4.177 -17.632 1.00 89.62 86 MET A N 1
ATOM 697 C CA . MET A 1 86 ? 6.435 -4.294 -18.046 1.00 89.62 86 MET A CA 1
ATOM 698 C C . MET A 1 86 ? 6.069 -5.736 -18.401 1.00 89.62 86 MET A C 1
ATOM 700 O O . MET A 1 86 ? 5.054 -6.238 -17.925 1.00 89.62 86 MET A O 1
ATOM 704 N N . TRP A 1 87 ? 6.927 -6.427 -19.155 1.00 88.88 87 TRP A N 1
ATOM 705 C CA . TRP A 1 87 ? 6.751 -7.845 -19.467 1.00 88.88 87 TRP A CA 1
ATOM 706 C C . TRP A 1 87 ? 6.688 -8.712 -18.210 1.00 88.88 87 TRP A C 1
ATOM 708 O O . TRP A 1 87 ? 5.805 -9.555 -18.079 1.00 88.88 87 TRP A O 1
ATOM 718 N N . ILE A 1 88 ? 7.598 -8.479 -17.260 1.00 87.75 88 ILE A N 1
ATOM 719 C CA . ILE A 1 88 ? 7.585 -9.194 -15.983 1.00 87.75 88 ILE A CA 1
ATOM 720 C C . ILE A 1 88 ? 6.299 -8.894 -15.215 1.00 87.75 88 ILE A C 1
ATOM 722 O O . ILE A 1 88 ? 5.662 -9.819 -14.726 1.00 87.75 88 ILE A O 1
ATOM 726 N N . HIS A 1 89 ? 5.902 -7.623 -15.128 1.00 87.00 89 HIS A N 1
ATOM 727 C CA . HIS A 1 89 ? 4.659 -7.224 -14.474 1.00 87.00 89 HIS A CA 1
ATOM 728 C C . HIS A 1 89 ? 3.447 -7.940 -15.061 1.00 87.00 89 HIS A C 1
ATOM 730 O O . HIS A 1 89 ? 2.616 -8.411 -14.294 1.00 87.00 89 HIS A O 1
ATOM 736 N N . PHE A 1 90 ? 3.356 -8.048 -16.386 1.00 86.12 90 PHE A N 1
ATOM 737 C CA . PHE A 1 90 ? 2.241 -8.713 -17.061 1.00 86.12 90 PHE A CA 1
ATOM 738 C C . PHE A 1 90 ? 2.116 -10.200 -16.698 1.00 86.12 90 PHE A C 1
ATOM 740 O O . PHE A 1 90 ? 1.027 -10.762 -16.743 1.00 86.12 90 PHE A O 1
ATOM 747 N N . GLN A 1 91 ? 3.217 -10.832 -16.295 1.00 85.38 91 GLN A N 1
ATOM 748 C CA . GLN A 1 91 ? 3.237 -12.235 -15.887 1.00 85.38 91 GLN A CA 1
ATOM 749 C C . GLN A 1 91 ? 3.022 -12.466 -14.396 1.00 85.38 91 GLN A C 1
ATOM 751 O O . GLN A 1 91 ? 2.911 -13.616 -13.965 1.00 85.38 91 GLN A O 1
ATOM 756 N N . LEU A 1 92 ? 3.003 -11.409 -13.584 1.00 83.69 92 LEU A N 1
ATOM 757 C CA . LEU A 1 92 ? 2.762 -11.579 -12.160 1.00 83.69 92 LEU A CA 1
ATOM 758 C C . LEU A 1 92 ? 1.313 -12.020 -11.916 1.00 83.69 92 LEU A C 1
ATOM 760 O O . LEU A 1 92 ? 0.399 -11.560 -12.602 1.00 83.69 92 LEU A O 1
ATOM 764 N N . PRO A 1 93 ? 1.076 -12.894 -10.922 1.00 82.19 93 PRO A N 1
ATOM 765 C CA . PRO A 1 93 ? -0.278 -13.250 -10.533 1.00 82.19 93 PRO A CA 1
ATOM 766 C C . PRO A 1 93 ? -1.098 -12.008 -10.174 1.00 82.19 93 PRO A C 1
ATOM 768 O O . PRO A 1 93 ? -0.608 -11.120 -9.479 1.00 82.19 93 PRO A O 1
ATOM 771 N N . LYS A 1 94 ? -2.380 -11.994 -10.556 1.00 77.56 94 LYS A N 1
ATOM 772 C CA . LYS A 1 94 ? -3.292 -10.854 -10.332 1.00 77.56 94 LYS A CA 1
ATOM 773 C C . LYS A 1 94 ? -3.416 -10.416 -8.865 1.00 77.56 94 LYS A C 1
ATOM 775 O O . LYS A 1 94 ? -3.755 -9.271 -8.602 1.00 77.56 94 LYS A O 1
ATOM 780 N N . HIS A 1 95 ? -3.161 -11.316 -7.914 1.00 77.19 95 HIS A N 1
ATOM 781 C CA . HIS A 1 95 ? -3.215 -11.015 -6.479 1.00 77.19 95 HIS A CA 1
ATOM 782 C C . HIS A 1 95 ? -1.972 -10.267 -5.962 1.00 77.19 95 HIS A C 1
ATOM 784 O O . HIS A 1 95 ? -1.961 -9.804 -4.822 1.00 77.19 95 HIS A O 1
ATOM 790 N N . VAL A 1 96 ? -0.901 -10.168 -6.756 1.00 78.69 96 VAL A N 1
ATOM 791 C CA . VAL A 1 96 ? 0.297 -9.415 -6.378 1.00 78.69 96 VAL A CA 1
ATOM 792 C C . VAL A 1 96 ? 0.002 -7.928 -6.521 1.00 78.69 96 VAL A C 1
ATOM 794 O O . VAL A 1 96 ? -0.446 -7.478 -7.563 1.00 78.69 96 VAL A O 1
ATOM 797 N N . ALA A 1 97 ? 0.301 -7.117 -5.508 1.00 77.94 97 ALA A N 1
ATOM 798 C CA . ALA A 1 97 ? 0.165 -5.668 -5.625 1.00 77.94 97 ALA A CA 1
ATOM 799 C C . ALA A 1 97 ? 1.284 -5.084 -6.511 1.00 77.94 97 ALA A C 1
ATOM 801 O O . ALA A 1 97 ? 2.405 -4.858 -6.047 1.00 77.94 97 ALA A O 1
ATOM 802 N N . HIS A 1 98 ? 0.986 -4.799 -7.786 1.00 79.12 98 HIS A N 1
ATOM 803 C CA . HIS A 1 98 ? 1.966 -4.298 -8.768 1.00 79.12 98 HIS A CA 1
ATOM 804 C C . HIS A 1 98 ? 2.653 -2.992 -8.319 1.00 79.12 98 HIS A C 1
ATOM 806 O O . HIS A 1 98 ? 3.814 -2.751 -8.646 1.00 79.12 98 HIS A O 1
ATOM 812 N N . SER A 1 99 ? 1.994 -2.164 -7.504 1.00 77.12 99 SER A N 1
ATOM 813 C CA . SER A 1 99 ? 2.573 -0.937 -6.933 1.00 77.12 99 SER A CA 1
ATOM 814 C C . SER A 1 99 ? 3.773 -1.187 -6.003 1.00 77.12 99 SER A C 1
ATOM 816 O O . SER A 1 99 ? 4.664 -0.331 -5.891 1.00 77.12 99 SER A O 1
ATOM 818 N N . LEU A 1 100 ? 3.853 -2.371 -5.387 1.00 79.50 100 LEU A N 1
ATOM 819 C CA . LEU A 1 100 ? 4.915 -2.785 -4.461 1.00 79.50 100 LEU A CA 1
ATOM 820 C C . LEU A 1 100 ? 6.070 -3.534 -5.139 1.00 79.50 100 LEU A C 1
ATOM 822 O O . LEU A 1 100 ? 7.131 -3.695 -4.532 1.00 79.50 100 LEU A O 1
ATOM 826 N N . VAL A 1 101 ? 5.889 -3.963 -6.390 1.00 85.69 101 VAL A N 1
ATOM 827 C CA . VAL A 1 101 ? 6.875 -4.756 -7.139 1.00 85.69 101 VAL A CA 1
ATOM 828 C C . VAL A 1 101 ? 8.070 -3.903 -7.538 1.00 85.69 101 VAL A C 1
ATOM 830 O O . VAL A 1 101 ? 7.937 -2.811 -8.091 1.00 85.69 101 VAL A O 1
ATOM 833 N N . ARG A 1 102 ? 9.266 -4.408 -7.272 1.00 86.62 102 ARG A N 1
ATOM 834 C CA . ARG A 1 102 ? 10.554 -3.804 -7.612 1.00 86.62 102 ARG A CA 1
ATOM 835 C C . ARG A 1 102 ? 11.428 -4.826 -8.314 1.00 86.62 102 ARG A C 1
ATOM 837 O O . ARG A 1 102 ? 11.112 -6.006 -8.317 1.00 86.62 102 ARG A O 1
ATOM 844 N N . PHE A 1 103 ? 12.533 -4.357 -8.883 1.00 87.25 103 PHE A N 1
ATOM 845 C CA . PHE A 1 103 ? 13.396 -5.170 -9.730 1.00 87.25 103 PHE A CA 1
ATOM 846 C C . PHE A 1 103 ? 14.850 -5.120 -9.273 1.00 87.25 103 PHE A C 1
ATOM 848 O O . PHE A 1 103 ? 15.425 -4.044 -9.070 1.00 87.25 103 PHE A O 1
ATOM 855 N N . GLU A 1 104 ? 15.448 -6.293 -9.110 1.00 85.62 104 GLU A N 1
ATOM 856 C CA . GLU A 1 104 ? 16.885 -6.478 -8.905 1.00 85.62 104 GLU A CA 1
ATOM 857 C C . GLU A 1 104 ? 17.541 -7.027 -10.174 1.00 85.62 104 GLU A C 1
ATOM 859 O O . GLU A 1 104 ? 16.847 -7.525 -11.054 1.00 85.62 104 GLU A O 1
ATOM 864 N N . GLY A 1 105 ? 18.866 -6.909 -10.294 1.00 83.56 105 GLY A N 1
ATOM 865 C CA . GLY A 1 105 ? 19.587 -7.331 -11.502 1.00 83.56 105 GLY A CA 1
ATOM 866 C C . GLY A 1 105 ? 19.394 -6.387 -12.695 1.00 83.56 105 GLY A C 1
ATOM 867 O O . GLY A 1 105 ? 18.855 -5.286 -12.535 1.00 83.56 105 GLY A O 1
ATOM 868 N N . VAL A 1 106 ? 19.883 -6.799 -13.868 1.00 81.12 106 VAL A N 1
ATOM 869 C CA . VAL A 1 106 ? 19.813 -6.062 -15.145 1.00 81.12 106 VAL A CA 1
ATOM 870 C C . VAL A 1 106 ? 19.636 -7.037 -16.311 1.00 81.12 106 VAL A C 1
ATOM 872 O O . VAL A 1 106 ? 19.989 -8.209 -16.218 1.00 81.12 106 VAL A O 1
ATOM 875 N N . GLY A 1 107 ? 19.095 -6.566 -17.436 1.00 79.88 107 GLY A N 1
ATOM 876 C CA . GLY A 1 107 ? 18.984 -7.382 -18.647 1.00 79.88 107 GLY A CA 1
ATOM 877 C C . GLY A 1 107 ? 18.188 -8.676 -18.430 1.00 79.88 107 GLY A C 1
ATOM 878 O O . GLY A 1 107 ? 17.031 -8.638 -18.013 1.00 79.88 107 GLY A O 1
ATOM 879 N N . ALA A 1 108 ? 18.786 -9.821 -18.765 1.00 78.38 108 ALA A N 1
ATOM 880 C CA . ALA A 1 108 ? 18.152 -11.136 -18.639 1.00 78.38 108 ALA A CA 1
ATOM 881 C C . ALA A 1 108 ? 18.137 -11.691 -17.202 1.00 78.38 108 ALA A C 1
ATOM 883 O O . ALA A 1 108 ? 17.358 -12.595 -16.921 1.00 78.38 108 ALA A O 1
ATOM 884 N N . SER A 1 109 ? 18.954 -11.153 -16.290 1.00 80.00 109 SER A N 1
ATOM 885 C CA . SER A 1 109 ? 18.979 -11.555 -14.874 1.00 80.00 109 SER A CA 1
ATOM 886 C C . SER A 1 109 ? 18.056 -10.705 -13.997 1.00 80.00 109 SER A C 1
ATOM 888 O O . SER A 1 109 ? 18.141 -10.756 -12.772 1.00 80.00 109 SER A O 1
ATOM 890 N N . MET A 1 110 ? 17.181 -9.900 -14.609 1.00 85.25 110 MET A N 1
ATOM 891 C CA . MET A 1 110 ? 16.242 -9.061 -13.878 1.00 85.25 110 MET A CA 1
ATOM 892 C C . MET A 1 110 ? 15.182 -9.911 -13.169 1.00 85.25 110 MET A C 1
ATOM 894 O O . MET A 1 110 ? 14.472 -10.681 -13.815 1.00 85.25 110 MET A O 1
ATOM 898 N N . LEU A 1 111 ? 15.041 -9.728 -11.855 1.00 84.94 111 LEU A N 1
ATOM 899 C CA . LEU A 1 111 ? 14.079 -10.460 -11.030 1.00 84.94 111 LEU A CA 1
ATOM 900 C C . LEU A 1 111 ? 13.168 -9.499 -10.255 1.00 84.94 111 LEU A C 1
ATOM 902 O O . LEU A 1 111 ? 13.658 -8.511 -9.696 1.00 84.94 111 LEU A O 1
ATOM 906 N N . PRO A 1 112 ? 11.853 -9.772 -10.189 1.00 87.81 112 PRO A N 1
ATOM 90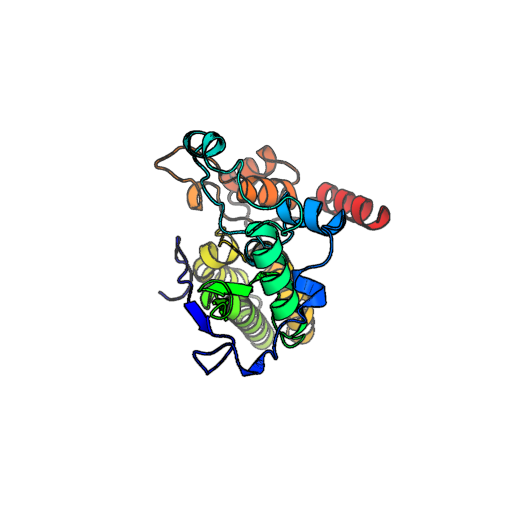7 C CA . PRO A 1 112 ? 10.925 -9.012 -9.389 1.00 87.81 1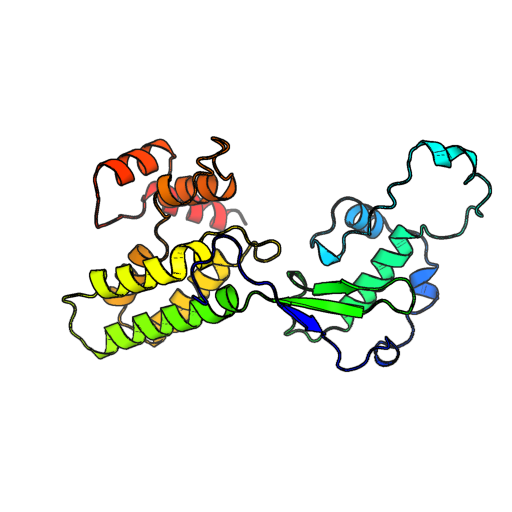12 PRO A CA 1
ATOM 908 C C . PRO A 1 112 ? 10.976 -9.454 -7.923 1.00 87.81 112 PRO A C 1
ATOM 910 O O . PRO A 1 112 ? 11.099 -10.633 -7.581 1.00 87.81 112 PRO A O 1
ATOM 913 N N . TYR A 1 113 ? 10.806 -8.491 -7.035 1.00 86.69 113 TYR A N 1
ATOM 914 C CA . TYR A 1 113 ? 10.653 -8.710 -5.606 1.00 86.69 113 TYR A CA 1
ATOM 915 C C . TYR A 1 113 ? 9.658 -7.698 -5.031 1.00 86.69 113 TYR A C 1
ATOM 917 O O . TYR A 1 113 ? 9.401 -6.652 -5.625 1.00 86.69 113 TYR A O 1
ATOM 925 N N . LEU A 1 114 ? 9.103 -7.990 -3.860 1.00 86.00 114 LEU A N 1
ATOM 926 C CA . LEU A 1 114 ? 8.236 -7.085 -3.112 1.00 86.00 114 LEU A CA 1
ATOM 927 C C . LEU A 1 114 ? 8.997 -6.478 -1.939 1.00 86.00 114 LEU A C 1
ATOM 929 O O . LEU A 1 114 ? 9.633 -7.202 -1.171 1.00 86.00 114 LEU A O 1
ATOM 933 N N . TYR A 1 115 ? 8.875 -5.164 -1.755 1.00 81.44 115 TYR A N 1
ATOM 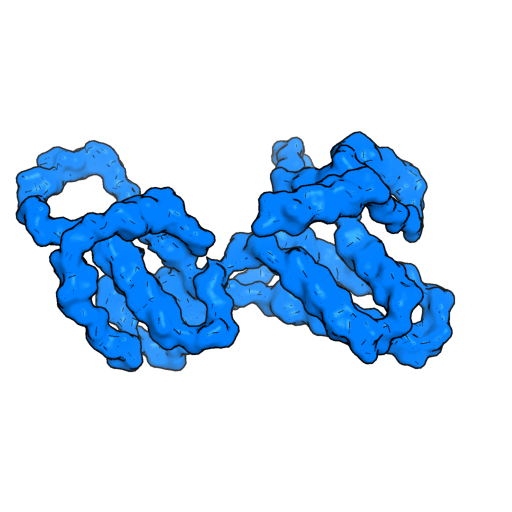934 C CA . TYR A 1 115 ? 9.166 -4.550 -0.460 1.00 81.44 115 TYR A CA 1
ATOM 935 C C . TYR A 1 115 ? 7.908 -4.581 0.399 1.00 81.44 115 TYR A C 1
ATOM 937 O O . TYR A 1 115 ? 6.968 -3.809 0.199 1.00 81.44 115 TYR A O 1
ATOM 945 N N . ARG A 1 116 ? 7.904 -5.496 1.363 1.00 82.88 116 ARG A N 1
ATOM 946 C CA . ARG A 1 116 ? 6.800 -5.690 2.296 1.00 82.88 116 ARG A CA 1
ATOM 947 C C . ARG A 1 116 ? 7.109 -5.002 3.611 1.00 82.88 116 ARG A C 1
ATOM 949 O O . ARG A 1 116 ? 8.248 -5.033 4.075 1.00 82.88 116 ARG A O 1
ATOM 956 N N . SER A 1 117 ? 6.106 -4.378 4.212 1.00 85.69 117 SER A N 1
ATOM 957 C CA . SER A 1 117 ? 6.198 -3.875 5.577 1.00 85.69 117 SER A CA 1
ATOM 958 C C . SER A 1 117 ? 5.287 -4.736 6.445 1.00 85.69 117 SER A C 1
ATOM 960 O O . SER A 1 117 ? 4.081 -4.491 6.472 1.00 85.69 117 SER A O 1
ATOM 962 N N . PRO A 1 118 ? 5.834 -5.730 7.169 1.00 86.31 118 PRO A N 1
ATOM 963 C CA . PRO A 1 118 ? 5.031 -6.624 8.001 1.00 86.31 118 PRO A CA 1
ATOM 964 C C . PRO A 1 118 ? 4.153 -5.870 9.003 1.00 86.31 118 PRO A C 1
ATOM 966 O O . PRO A 1 118 ? 3.007 -6.236 9.233 1.00 86.31 118 PRO A O 1
ATOM 969 N N . ALA A 1 119 ? 4.661 -4.760 9.548 1.00 85.88 119 ALA A N 1
ATOM 970 C CA . ALA A 1 119 ? 3.892 -3.896 10.433 1.00 85.88 119 ALA A CA 1
ATOM 971 C C . ALA A 1 119 ? 2.670 -3.283 9.724 1.00 85.88 119 ALA A C 1
ATOM 973 O O . ALA A 1 119 ? 1.585 -3.281 10.293 1.00 85.88 119 ALA A O 1
ATOM 974 N N . LYS A 1 120 ? 2.816 -2.782 8.488 1.00 85.94 120 LYS A N 1
ATOM 975 C CA . LYS A 1 120 ? 1.686 -2.240 7.713 1.00 85.94 120 LYS A CA 1
ATOM 976 C C . LYS A 1 120 ? 0.687 -3.341 7.366 1.00 85.94 120 LYS A C 1
ATOM 978 O O . LYS A 1 120 ? -0.505 -3.132 7.500 1.00 85.94 120 LYS A O 1
ATOM 983 N N . GLU A 1 121 ? 1.155 -4.517 6.975 1.00 86.19 121 GLU A N 1
ATOM 984 C CA . GLU A 1 121 ? 0.276 -5.618 6.569 1.00 86.19 121 GLU A CA 1
ATOM 985 C C . GLU A 1 121 ? -0.498 -6.240 7.739 1.00 86.19 121 GLU A C 1
ATOM 987 O O . GLU A 1 121 ? -1.642 -6.644 7.559 1.00 86.19 121 GLU A O 1
ATOM 992 N N . LEU A 1 122 ? 0.088 -6.277 8.942 1.00 89.69 122 LEU A N 1
ATOM 993 C CA . LEU A 1 122 ? -0.563 -6.811 10.143 1.00 89.69 122 LEU A CA 1
ATOM 994 C C . LEU A 1 122 ? -1.390 -5.776 10.916 1.00 89.69 122 LEU A C 1
ATOM 996 O O . LEU A 1 122 ? -2.276 -6.161 11.676 1.00 89.69 122 LEU A O 1
ATOM 1000 N N . ALA A 1 123 ? -1.134 -4.477 10.736 1.00 90.44 123 ALA A N 1
ATOM 1001 C CA . ALA A 1 123 ? -1.853 -3.430 11.462 1.00 90.44 123 ALA A CA 1
ATOM 1002 C C . ALA A 1 123 ? -3.381 -3.478 11.256 1.00 90.44 123 ALA A C 1
ATOM 1004 O O . ALA A 1 123 ? -4.086 -3.422 12.261 1.00 90.44 123 ALA A O 1
ATOM 1005 N N . PRO A 1 124 ? -3.925 -3.637 10.032 1.00 90.06 124 PRO A N 1
ATOM 1006 C CA . PRO A 1 124 ? -5.368 -3.740 9.842 1.00 90.06 124 PRO A CA 1
ATOM 1007 C C . PRO A 1 124 ? -5.980 -4.912 10.615 1.00 90.06 124 PRO A C 1
ATOM 1009 O O . PRO A 1 124 ? -6.995 -4.737 11.278 1.00 90.06 124 PRO A O 1
ATOM 1012 N N . TRP A 1 125 ? -5.330 -6.079 10.609 1.00 91.56 125 TRP A N 1
ATOM 1013 C CA . TRP A 1 125 ? -5.802 -7.268 11.326 1.00 91.56 125 TRP A CA 1
ATOM 1014 C C . TRP A 1 125 ? -5.806 -7.075 12.840 1.00 91.56 125 TRP A C 1
ATOM 1016 O O . TRP A 1 125 ? -6.783 -7.421 13.499 1.00 91.56 125 TRP A O 1
ATOM 1026 N N . LEU A 1 126 ? -4.751 -6.464 13.387 1.00 91.56 126 LEU A N 1
ATOM 1027 C CA . LEU A 1 126 ? -4.693 -6.104 14.803 1.00 91.56 126 LEU A CA 1
ATOM 1028 C C . LEU A 1 126 ? -5.841 -5.159 15.186 1.00 91.56 126 LEU A C 1
ATOM 1030 O O . LEU A 1 126 ? -6.487 -5.347 16.217 1.00 91.56 126 LEU A O 1
ATOM 1034 N N . LEU A 1 127 ? -6.103 -4.147 14.356 1.00 91.81 127 LEU A N 1
ATOM 1035 C CA . LEU A 1 127 ? -7.142 -3.154 14.616 1.00 91.81 127 LEU A CA 1
ATOM 1036 C C . LEU A 1 127 ? -8.544 -3.763 14.509 1.00 91.81 127 LEU A C 1
ATOM 1038 O O . LEU A 1 127 ? -9.343 -3.576 15.422 1.00 91.81 127 LEU A O 1
ATOM 1042 N N . VAL A 1 128 ? -8.827 -4.544 13.461 1.00 91.38 128 VAL A N 1
ATOM 1043 C CA . VAL A 1 128 ? -10.102 -5.270 13.310 1.00 91.38 128 VAL A CA 1
ATOM 1044 C C . VAL A 1 128 ? -10.316 -6.240 14.473 1.00 91.38 128 VAL A C 1
ATOM 1046 O O . VAL A 1 128 ? -11.391 -6.238 15.066 1.00 91.38 128 VAL A O 1
ATOM 1049 N N . GLY A 1 129 ? -9.295 -7.012 14.856 1.00 89.94 129 GLY A N 1
ATOM 1050 C CA . GLY A 1 129 ? -9.372 -7.931 15.994 1.00 89.94 129 GLY A CA 1
ATOM 1051 C C . GLY A 1 129 ? -9.646 -7.213 17.316 1.00 89.94 129 GLY A C 1
ATOM 1052 O O . GLY A 1 129 ? -10.465 -7.668 18.109 1.00 89.94 129 GLY A O 1
ATOM 1053 N N . THR A 1 130 ? -9.036 -6.042 17.524 1.00 89.75 130 THR A N 1
ATOM 1054 C CA . THR A 1 130 ? -9.304 -5.209 18.708 1.00 89.75 130 THR A CA 1
ATOM 1055 C C . THR A 1 130 ? -10.745 -4.696 18.713 1.00 89.75 130 THR A C 1
ATOM 1057 O O . THR A 1 130 ? -11.413 -4.750 19.742 1.00 89.75 130 THR A O 1
ATOM 1060 N N . ILE A 1 131 ? -11.249 -4.234 17.565 1.00 90.00 131 ILE A N 1
ATOM 1061 C CA . ILE A 1 131 ? -12.632 -3.758 17.418 1.00 90.00 131 ILE A CA 1
ATOM 1062 C C . ILE A 1 131 ? -13.630 -4.890 17.690 1.00 90.00 131 ILE A C 1
ATOM 1064 O O . ILE A 1 131 ? -14.590 -4.687 18.432 1.00 90.00 131 ILE A O 1
ATOM 1068 N N . ALA A 1 132 ? -13.385 -6.077 17.135 1.00 90.00 132 ALA A N 1
ATOM 1069 C CA . ALA A 1 132 ? -14.220 -7.253 17.351 1.00 90.00 132 ALA A CA 1
ATOM 1070 C C . ALA A 1 132 ? -14.220 -7.685 18.827 1.00 90.00 132 ALA A C 1
ATOM 1072 O O . ALA A 1 132 ? -15.281 -7.926 19.396 1.00 90.00 132 ALA A O 1
ATOM 1073 N N . ALA A 1 133 ? -13.053 -7.708 19.478 1.00 88.56 133 ALA A N 1
ATOM 1074 C CA . ALA A 1 133 ? -12.944 -8.051 20.896 1.00 88.56 133 ALA A CA 1
ATOM 1075 C C . ALA A 1 133 ? -13.702 -7.060 21.795 1.00 88.56 133 ALA A C 1
ATOM 1077 O O . ALA A 1 133 ? -14.375 -7.472 22.738 1.00 88.56 133 ALA A O 1
ATOM 1078 N N . ILE A 1 134 ? -13.634 -5.761 21.488 1.00 86.50 134 ILE A N 1
ATOM 1079 C CA . ILE A 1 134 ? -14.418 -4.733 22.186 1.00 86.50 134 ILE A CA 1
ATOM 1080 C C . ILE A 1 134 ? -15.918 -4.976 21.991 1.00 86.50 134 ILE A C 1
ATOM 1082 O O . ILE A 1 134 ? -16.682 -4.930 22.950 1.00 86.50 134 ILE A O 1
ATOM 1086 N N . ALA A 1 135 ? -16.343 -5.254 20.757 1.00 86.56 135 ALA A N 1
ATOM 1087 C CA . ALA A 1 135 ? -17.746 -5.501 20.450 1.00 86.56 135 ALA A CA 1
ATOM 1088 C C . ALA A 1 135 ? -18.307 -6.737 21.170 1.00 86.56 135 ALA A C 1
ATOM 1090 O O . ALA A 1 135 ? -19.442 -6.700 21.640 1.00 86.56 135 ALA A O 1
ATOM 1091 N N . GLN A 1 136 ? -17.511 -7.804 21.290 1.00 85.31 136 GLN A N 1
ATOM 1092 C CA . GLN A 1 136 ? -17.905 -9.039 21.975 1.00 85.31 136 GLN A CA 1
ATOM 1093 C C . GLN A 1 136 ? -18.079 -8.864 23.482 1.00 85.31 136 GLN A C 1
ATOM 1095 O O . GLN A 1 136 ? -18.947 -9.505 24.065 1.00 85.31 136 GLN A O 1
ATOM 1100 N N . ARG A 1 137 ? -17.276 -8.003 24.117 1.00 79.94 137 ARG A N 1
ATOM 1101 C CA . ARG A 1 137 ? -17.343 -7.795 25.569 1.00 79.94 137 ARG A CA 1
ATOM 1102 C C . ARG A 1 137 ? -18.605 -7.066 26.022 1.00 79.94 137 ARG A C 1
ATOM 1104 O O . ARG A 1 137 ? -18.892 -7.107 27.206 1.00 79.94 137 ARG A O 1
ATOM 1111 N N . GLN A 1 138 ? -19.339 -6.401 25.121 1.00 63.75 138 GLN A N 1
ATOM 1112 C CA . GLN A 1 138 ? -20.540 -5.584 25.396 1.00 63.75 138 GLN A CA 1
ATOM 1113 C C . GLN A 1 138 ? -20.384 -4.487 26.476 1.00 63.75 138 GLN A C 1
ATOM 1115 O O . GLN A 1 138 ? -21.285 -3.672 26.663 1.00 63.75 138 GLN A O 1
ATOM 1120 N N . GLU A 1 139 ? -19.225 -4.390 27.125 1.00 59.19 139 GLU A N 1
ATOM 1121 C CA . GLU A 1 139 ? -18.827 -3.323 28.032 1.00 59.19 139 GLU A CA 1
ATOM 1122 C C . GLU A 1 139 ? -18.394 -2.103 27.211 1.00 59.19 139 GLU A C 1
ATOM 1124 O O . GLU A 1 139 ? -17.308 -2.038 26.631 1.00 59.19 139 GLU A O 1
ATOM 1129 N N . PHE A 1 140 ? -19.297 -1.124 27.116 1.00 64.12 140 PHE A N 1
ATOM 1130 C CA . PHE A 1 140 ? -19.028 0.147 26.438 1.00 64.12 140 PHE A CA 1
ATOM 1131 C C . PHE A 1 140 ? -18.151 1.094 27.272 1.00 64.12 140 PHE A C 1
ATOM 1133 O O . PHE A 1 140 ? -17.613 2.074 26.743 1.00 64.12 140 PHE A O 1
ATOM 1140 N N . GLU A 1 141 ? -17.990 0.797 28.560 1.00 64.00 141 GLU A N 1
ATOM 1141 C CA . GLU A 1 141 ? -17.073 1.479 29.462 1.00 64.00 141 GLU A CA 1
ATOM 1142 C C . GLU A 1 141 ? -15.639 1.016 29.159 1.00 64.00 141 GLU A C 1
ATOM 1144 O O . GLU A 1 141 ? -15.338 -0.171 29.138 1.00 64.00 141 GLU A O 1
ATOM 1149 N N . GLY A 1 142 ? -14.745 1.949 28.821 1.00 71.62 142 GLY A N 1
ATOM 1150 C CA . GLY A 1 142 ? -13.347 1.629 28.491 1.00 71.62 142 GLY A CA 1
ATOM 1151 C C . GLY A 1 142 ? -13.036 1.399 27.004 1.00 71.62 142 GLY A C 1
ATOM 1152 O O . GLY A 1 142 ? -11.865 1.226 26.654 1.00 71.62 142 GLY A O 1
ATOM 1153 N N . ILE A 1 143 ? -14.022 1.504 26.098 1.00 81.31 143 ILE A N 1
ATOM 1154 C CA . ILE A 1 143 ? -13.793 1.463 24.636 1.00 81.31 143 ILE A CA 1
ATOM 1155 C C . ILE A 1 143 ? -12.705 2.460 24.222 1.00 81.31 143 ILE A C 1
ATOM 1157 O O . ILE A 1 143 ? -11.778 2.122 23.484 1.00 81.31 143 ILE A O 1
ATOM 1161 N N . HIS A 1 144 ? -12.801 3.693 24.721 1.00 80.75 144 HIS A N 1
ATOM 1162 C CA . HIS A 1 144 ? -11.850 4.753 24.404 1.00 80.75 144 HIS A CA 1
ATOM 1163 C C . HIS A 1 144 ? -10.434 4.429 24.881 1.00 80.75 144 HIS A C 1
ATOM 1165 O O . HIS A 1 144 ? -9.484 4.696 24.152 1.00 80.75 144 HIS A O 1
ATOM 1171 N N . GLU A 1 145 ? -10.275 3.812 26.053 1.00 81.06 145 GLU A N 1
ATOM 1172 C CA . GLU A 1 145 ? -8.960 3.424 26.561 1.00 81.06 145 GLU A CA 1
ATOM 1173 C C . GLU A 1 145 ? -8.344 2.286 25.752 1.00 81.06 145 GLU A C 1
ATOM 1175 O O . GLU A 1 145 ? -7.177 2.372 25.367 1.00 81.06 145 GLU A O 1
ATOM 1180 N N . ALA A 1 146 ? -9.117 1.240 25.451 1.00 82.38 146 ALA A N 1
ATOM 1181 C CA . ALA A 1 146 ? -8.646 0.112 24.652 1.00 82.38 146 ALA A CA 1
ATOM 1182 C C . ALA A 1 146 ? -8.214 0.569 23.247 1.00 82.38 146 ALA A C 1
ATOM 1184 O O . ALA A 1 146 ? -7.115 0.244 22.784 1.00 82.38 146 ALA A O 1
ATOM 1185 N N . LEU A 1 147 ? -9.037 1.405 22.605 1.00 86.44 147 LEU A N 1
ATOM 1186 C CA . LEU A 1 147 ? -8.729 2.012 21.310 1.00 86.44 147 LEU A CA 1
ATOM 1187 C C . LEU A 1 147 ? -7.543 2.978 21.383 1.00 86.44 147 LEU A C 1
ATOM 1189 O O . LEU A 1 147 ? -6.729 3.026 20.462 1.00 86.44 147 LEU A O 1
ATOM 1193 N N . HIS A 1 148 ? -7.410 3.739 22.469 1.00 82.31 148 HIS A N 1
ATOM 1194 C CA . HIS A 1 148 ? -6.269 4.624 22.666 1.00 82.31 148 HIS A CA 1
ATOM 1195 C C . HIS A 1 148 ? -4.968 3.826 22.811 1.00 82.31 148 HIS A C 1
ATOM 1197 O O . HIS A 1 148 ? -3.984 4.140 22.141 1.00 82.31 148 HIS A O 1
ATOM 1203 N N . ARG A 1 149 ? -4.966 2.754 23.614 1.00 83.31 149 ARG A N 1
ATOM 1204 C CA . ARG A 1 149 ? -3.795 1.882 23.798 1.00 83.31 149 ARG A CA 1
ATOM 1205 C C . ARG A 1 149 ? -3.348 1.259 22.477 1.00 83.31 149 ARG A C 1
ATOM 1207 O O . ARG A 1 149 ? -2.171 1.378 22.137 1.00 83.31 149 ARG A O 1
ATOM 1214 N N . VAL A 1 150 ? -4.261 0.660 21.702 1.00 87.12 150 VAL A N 1
ATOM 1215 C CA . VAL A 1 150 ? -3.893 0.066 20.400 1.00 87.12 150 VAL A CA 1
ATOM 1216 C C . VAL A 1 150 ? -3.428 1.135 19.413 1.00 87.12 150 VAL A C 1
ATOM 1218 O O . VAL A 1 150 ? -2.412 0.949 18.748 1.00 87.12 150 VAL A O 1
ATOM 1221 N N . ARG A 1 151 ? -4.080 2.306 19.384 1.00 85.12 151 ARG A N 1
ATOM 1222 C CA . ARG A 1 151 ? -3.652 3.425 18.538 1.00 85.12 151 ARG A CA 1
ATOM 1223 C C . ARG A 1 151 ? -2.228 3.852 18.873 1.00 85.12 151 ARG A C 1
ATOM 1225 O O . ARG A 1 151 ? -1.431 4.029 17.959 1.00 85.12 151 ARG A O 1
ATOM 1232 N N . MET A 1 152 ? -1.882 3.982 20.153 1.00 79.19 152 MET A N 1
ATOM 1233 C CA . MET A 1 152 ? -0.521 4.338 20.568 1.00 79.19 152 MET A CA 1
ATOM 1234 C C . MET A 1 152 ? 0.509 3.278 20.168 1.00 79.19 152 MET A C 1
ATOM 1236 O O . MET A 1 152 ? 1.652 3.631 19.894 1.00 79.19 152 MET A O 1
ATOM 1240 N N . GLN A 1 153 ? 0.117 2.006 20.060 1.00 83.06 153 GLN A N 1
ATOM 1241 C CA . GLN A 1 153 ? 0.972 0.927 19.557 1.00 83.06 153 GLN A CA 1
ATOM 1242 C C . GLN A 1 153 ? 1.081 0.896 18.027 1.00 83.06 153 GLN A C 1
ATOM 1244 O O . GLN A 1 153 ? 2.050 0.353 17.503 1.00 83.06 153 GLN A O 1
ATOM 1249 N N . THR A 1 154 ? 0.125 1.462 17.290 1.00 85.88 154 THR A N 1
ATOM 1250 C CA . THR A 1 154 ? 0.110 1.430 15.817 1.00 85.88 154 THR A CA 1
ATOM 1251 C C . THR A 1 154 ? 0.353 2.789 15.170 1.00 85.88 154 THR A C 1
ATOM 1253 O O . THR A 1 154 ? 0.387 2.868 13.946 1.00 85.88 154 THR A O 1
ATOM 1256 N N . LEU A 1 155 ? 0.538 3.859 15.942 1.00 78.38 155 LEU A N 1
ATOM 1257 C CA . LEU A 1 155 ? 0.510 5.239 15.456 1.00 78.38 155 LEU A CA 1
ATOM 1258 C C . LEU A 1 155 ? 1.514 5.510 14.329 1.00 78.38 155 LEU A C 1
ATOM 1260 O O . LEU A 1 155 ? 1.123 5.893 13.227 1.00 78.38 155 LEU A O 1
ATOM 1264 N N . TYR A 1 156 ? 2.805 5.255 14.555 1.00 74.00 156 TYR A N 1
ATOM 1265 C CA . TYR A 1 156 ? 3.813 5.391 13.502 1.00 74.00 156 TYR A CA 1
ATOM 1266 C C . TYR A 1 156 ? 3.541 4.412 12.363 1.00 74.00 156 TYR A C 1
ATOM 1268 O O . TYR A 1 156 ? 3.734 4.754 11.204 1.00 74.00 156 TYR A O 1
ATOM 1276 N N . THR A 1 157 ? 3.027 3.216 12.634 1.00 82.25 157 THR A N 1
ATOM 1277 C CA . THR A 1 157 ? 2.663 2.282 11.565 1.00 82.25 157 THR A CA 1
ATOM 1278 C C . THR A 1 157 ? 1.514 2.814 10.706 1.00 82.25 157 THR A C 1
ATOM 1280 O O . THR A 1 157 ? 1.542 2.612 9.502 1.00 82.25 157 THR A O 1
ATOM 1283 N N . LEU A 1 158 ? 0.545 3.544 11.249 1.00 79.81 158 LEU A N 1
ATOM 1284 C CA . LEU A 1 158 ? -0.564 4.116 10.482 1.00 79.81 158 LEU A CA 1
ATOM 1285 C C . LEU A 1 158 ? -0.143 5.362 9.699 1.00 79.81 158 LEU A C 1
ATOM 1287 O O . LEU A 1 158 ? -0.472 5.477 8.519 1.00 79.81 158 LEU A O 1
ATOM 1291 N N . PHE A 1 159 ? 0.624 6.253 10.327 1.00 75.81 159 PHE A N 1
ATOM 1292 C CA . PHE A 1 159 ? 0.866 7.606 9.814 1.00 75.81 159 PHE A CA 1
ATOM 1293 C C . PHE A 1 159 ? 2.279 7.854 9.280 1.00 75.81 159 PHE A C 1
ATOM 1295 O O . PHE A 1 159 ? 2.481 8.821 8.548 1.00 75.81 159 PHE A O 1
ATOM 1302 N N . SER A 1 160 ? 3.263 6.994 9.574 1.00 70.56 160 SER A N 1
ATOM 1303 C CA . SER A 1 160 ? 4.586 7.146 8.956 1.00 70.56 160 SER A CA 1
ATOM 1304 C C . SER A 1 160 ? 4.492 6.942 7.449 1.00 70.56 160 SER A C 1
ATOM 1306 O O . SER A 1 160 ? 3.878 5.983 6.950 1.00 70.56 160 SER A O 1
ATOM 1308 N N . HIS A 1 161 ? 5.137 7.860 6.730 1.00 67.38 161 HIS A N 1
ATOM 1309 C CA . HIS A 1 161 ? 5.330 7.740 5.301 1.00 67.38 161 HIS A CA 1
ATOM 1310 C C . HIS A 1 161 ? 6.335 6.621 5.043 1.00 67.38 161 HIS A C 1
ATOM 1312 O O . HIS A 1 161 ? 7.549 6.789 5.173 1.00 67.38 161 HIS A O 1
ATOM 1318 N N . VAL A 1 162 ? 5.812 5.464 4.661 1.00 65.62 162 VAL A N 1
ATOM 1319 C CA . VAL A 1 162 ? 6.627 4.350 4.202 1.00 65.62 162 VAL A CA 1
ATOM 1320 C C . VAL A 1 162 ? 6.672 4.439 2.691 1.00 65.62 162 VAL A C 1
ATOM 1322 O O . VAL A 1 162 ? 5.605 4.432 2.065 1.00 65.62 162 VAL A O 1
ATOM 1325 N N . PRO A 1 163 ? 7.871 4.525 2.088 1.00 61.94 163 PRO A N 1
ATOM 1326 C CA . PRO A 1 163 ? 7.995 4.409 0.648 1.00 61.94 163 PRO A CA 1
ATOM 1327 C C . PRO A 1 163 ? 7.172 3.212 0.170 1.00 61.94 163 PRO A C 1
ATOM 1329 O O . PRO A 1 163 ? 7.195 2.154 0.797 1.00 61.94 163 PRO A O 1
ATOM 1332 N N . TYR A 1 164 ? 6.441 3.388 -0.932 1.00 64.69 164 TYR A N 1
ATOM 1333 C CA . TYR A 1 164 ? 5.691 2.322 -1.613 1.00 64.69 164 TYR A CA 1
ATOM 1334 C C . TYR A 1 164 ? 4.315 1.973 -1.017 1.00 64.69 164 TYR A C 1
ATOM 1336 O O . TYR A 1 164 ? 3.541 1.308 -1.692 1.00 64.69 164 TYR A O 1
ATOM 1344 N N . TYR A 1 165 ? 3.953 2.494 0.158 1.00 69.75 165 TYR A N 1
ATOM 1345 C CA . TYR A 1 165 ? 2.644 2.289 0.803 1.00 69.75 165 TYR A CA 1
ATOM 1346 C C . TYR A 1 165 ? 1.756 3.544 0.721 1.00 69.75 165 TYR A C 1
ATOM 1348 O O . TYR A 1 165 ? 1.134 3.939 1.705 1.00 69.75 165 TYR A O 1
ATOM 1356 N N . ALA A 1 166 ? 1.717 4.200 -0.444 1.00 62.72 166 ALA A N 1
ATOM 1357 C CA . ALA A 1 166 ? 1.063 5.504 -0.604 1.00 62.72 166 ALA A CA 1
ATOM 1358 C C . ALA A 1 166 ? -0.451 5.471 -0.308 1.00 62.72 166 ALA A C 1
ATOM 1360 O O . ALA A 1 166 ? -0.947 6.365 0.363 1.00 62.72 166 ALA A O 1
ATOM 1361 N N . ALA A 1 167 ? -1.152 4.407 -0.716 1.00 67.88 167 ALA A N 1
ATOM 1362 C CA . ALA A 1 167 ? -2.592 4.224 -0.484 1.00 67.88 167 ALA A CA 1
ATOM 1363 C C . ALA A 1 167 ? -2.913 3.413 0.789 1.00 67.88 167 ALA A C 1
ATOM 1365 O O . ALA A 1 167 ? -4.031 2.943 0.979 1.00 67.88 167 ALA A O 1
ATOM 1366 N N . PHE A 1 168 ? -1.932 3.187 1.671 1.00 77.50 168 PHE A N 1
ATOM 1367 C CA . PHE A 1 168 ? -2.125 2.295 2.817 1.00 77.50 168 PHE A CA 1
ATOM 1368 C C . PHE A 1 168 ? -3.208 2.775 3.784 1.00 77.50 168 PHE A C 1
ATOM 1370 O O . PHE A 1 168 ? -3.921 1.951 4.348 1.00 77.50 168 PHE A O 1
ATOM 1377 N N . GLN A 1 169 ? -3.315 4.086 4.008 1.00 73.62 169 GLN A N 1
ATOM 1378 C CA . GLN A 1 169 ? -4.321 4.613 4.927 1.00 73.62 169 GLN A CA 1
ATOM 1379 C C . GLN A 1 169 ? -5.736 4.384 4.408 1.00 73.62 169 GLN A C 1
ATOM 1381 O O . GLN A 1 169 ? -6.583 3.946 5.179 1.00 73.62 169 GLN A O 1
ATOM 1386 N N . GLU A 1 170 ? -5.957 4.615 3.114 1.00 71.50 170 GLU A N 1
ATOM 1387 C CA . GLU A 1 170 ? -7.233 4.357 2.442 1.00 71.50 170 GLU A CA 1
ATOM 1388 C C . GLU A 1 170 ? -7.581 2.870 2.520 1.00 71.50 170 GLU A C 1
ATOM 1390 O O . GLU A 1 170 ? -8.626 2.520 3.059 1.00 71.50 170 GLU A O 1
ATOM 1395 N N . TYR A 1 171 ? -6.646 1.994 2.135 1.00 80.62 171 TYR A N 1
ATOM 1396 C CA . TYR A 1 171 ? -6.815 0.542 2.246 1.00 80.62 171 TYR A CA 1
ATOM 1397 C C . TYR A 1 171 ? -7.154 0.093 3.676 1.00 80.62 171 TYR A C 1
ATOM 1399 O O . TYR A 1 171 ? -8.073 -0.692 3.892 1.00 80.62 171 TYR A O 1
ATOM 1407 N N . CYS A 1 172 ? -6.413 0.585 4.672 1.00 84.69 172 CYS A N 1
ATOM 1408 C CA . CYS A 1 172 ? -6.618 0.213 6.070 1.00 84.69 172 CYS A CA 1
ATOM 1409 C C . CYS A 1 172 ? -7.985 0.692 6.582 1.00 84.69 172 CYS A C 1
ATOM 1411 O O . CYS A 1 172 ? -8.682 -0.057 7.263 1.00 84.69 172 CYS A O 1
ATOM 1413 N N . ALA A 1 173 ? -8.382 1.922 6.244 1.00 81.06 173 ALA A N 1
ATOM 1414 C CA . ALA A 1 173 ? -9.672 2.477 6.633 1.00 81.06 173 ALA A CA 1
ATOM 1415 C C . ALA A 1 173 ? -10.836 1.720 5.979 1.00 81.06 173 ALA A C 1
ATOM 1417 O O . ALA A 1 173 ? -11.773 1.340 6.678 1.00 81.06 173 ALA A O 1
ATOM 1418 N N . GLU A 1 174 ? -10.757 1.445 4.675 1.00 80.00 174 GLU A N 1
ATOM 1419 C CA . GLU A 1 174 ? -11.771 0.668 3.955 1.00 80.00 174 GLU A CA 1
ATOM 1420 C C . GLU A 1 174 ? -11.904 -0.747 4.514 1.00 80.00 174 GLU A C 1
ATOM 1422 O O . GLU A 1 174 ? -13.021 -1.183 4.790 1.00 80.00 174 GLU A O 1
ATOM 1427 N N . LEU A 1 175 ? -10.785 -1.436 4.763 1.00 85.44 175 LEU A N 1
ATOM 1428 C CA . LEU A 1 175 ? -10.799 -2.777 5.344 1.00 85.44 175 LEU A CA 1
ATOM 1429 C C . LEU A 1 175 ? -11.456 -2.782 6.731 1.00 85.44 175 LEU A C 1
ATOM 1431 O O . LEU A 1 175 ? -12.284 -3.645 7.019 1.00 85.44 175 LEU A O 1
ATOM 1435 N N . ILE A 1 176 ? -11.118 -1.811 7.586 1.00 87.81 176 ILE A N 1
ATOM 1436 C CA . ILE A 1 176 ? -11.729 -1.687 8.915 1.00 87.81 176 ILE A CA 1
ATOM 1437 C C . ILE A 1 176 ? -13.221 -1.387 8.811 1.00 87.81 176 ILE A C 1
ATOM 1439 O O . ILE A 1 176 ? -13.991 -1.934 9.592 1.00 87.81 176 ILE A O 1
ATOM 1443 N N . ILE A 1 177 ? -13.652 -0.559 7.861 1.00 84.19 177 ILE A N 1
ATOM 1444 C CA . ILE A 1 177 ? -15.076 -0.283 7.664 1.00 84.19 177 ILE A CA 1
ATOM 1445 C C . ILE A 1 177 ? -15.798 -1.544 7.179 1.00 84.19 177 ILE A C 1
ATOM 1447 O O . ILE A 1 177 ? -16.818 -1.912 7.752 1.00 84.19 177 ILE A O 1
ATOM 1451 N N . GLN A 1 178 ? -15.275 -2.231 6.163 1.00 87.00 178 GLN A N 1
ATOM 1452 C CA . GLN A 1 178 ? -15.914 -3.414 5.584 1.00 87.00 178 GLN A CA 1
ATOM 1453 C C . GLN A 1 178 ? -15.970 -4.578 6.576 1.00 87.00 178 GLN A C 1
ATOM 1455 O O . GLN A 1 178 ? -17.053 -5.068 6.884 1.00 87.00 178 GLN A O 1
ATOM 1460 N N . LEU A 1 179 ? -14.822 -4.994 7.120 1.00 87.69 179 LEU A N 1
ATOM 1461 C CA . LEU A 1 179 ? -14.760 -6.120 8.055 1.00 87.69 179 LEU A CA 1
ATOM 1462 C C . LEU A 1 179 ? -15.294 -5.747 9.437 1.00 87.69 179 LEU A C 1
ATOM 1464 O O . LEU A 1 179 ? -15.961 -6.550 10.080 1.00 87.69 179 LEU A O 1
ATOM 1468 N N . GLY A 1 180 ? -15.045 -4.524 9.901 1.00 82.81 180 GLY A N 1
ATOM 1469 C CA . GLY A 1 180 ? -15.540 -4.061 11.194 1.00 82.81 180 GLY A CA 1
ATOM 1470 C C . GLY A 1 180 ? -17.062 -3.958 11.242 1.00 82.81 180 GLY A C 1
ATOM 1471 O O . GLY A 1 180 ? -17.635 -4.283 12.274 1.00 82.81 180 GLY A O 1
ATOM 1472 N N . ASN A 1 181 ? -17.729 -3.596 10.139 1.00 84.25 181 ASN A N 1
ATOM 1473 C CA . ASN A 1 181 ? -19.197 -3.616 10.067 1.00 84.25 181 ASN A CA 1
ATOM 1474 C C . ASN A 1 181 ? -19.784 -5.028 10.213 1.00 84.25 181 ASN A C 1
ATOM 1476 O O . ASN A 1 181 ? -20.902 -5.166 10.698 1.00 84.25 181 ASN A O 1
ATOM 1480 N N . LEU A 1 182 ? -19.047 -6.066 9.804 1.00 88.31 182 LEU A N 1
ATOM 1481 C CA . LEU A 1 182 ? -19.479 -7.458 9.965 1.00 88.31 182 LEU A CA 1
ATOM 1482 C C . LEU A 1 182 ? -19.277 -7.969 11.398 1.00 88.31 182 LEU A C 1
ATOM 1484 O O . LEU A 1 182 ? -19.973 -8.882 11.827 1.00 88.31 182 LEU A O 1
ATOM 1488 N N . LEU A 1 183 ? -18.310 -7.403 12.125 1.00 87.25 183 LEU A N 1
ATOM 1489 C CA . LEU A 1 183 ? -17.839 -7.933 13.408 1.00 87.25 183 LEU A CA 1
ATOM 1490 C C . LEU A 1 183 ? -18.264 -7.101 14.624 1.00 87.25 183 LEU A C 1
ATOM 1492 O O . LEU A 1 183 ? -18.166 -7.583 15.751 1.00 87.25 183 LEU A O 1
ATOM 1496 N N . ALA A 1 184 ? -18.693 -5.855 14.428 1.00 87.56 184 ALA A N 1
ATOM 1497 C CA . ALA A 1 184 ? -18.994 -4.932 15.512 1.00 87.56 184 ALA A CA 1
ATOM 1498 C C . ALA A 1 184 ? -20.231 -4.067 15.223 1.00 87.56 184 ALA A C 1
ATOM 1500 O O . ALA A 1 184 ? -20.444 -3.643 14.086 1.00 87.56 184 ALA A O 1
ATOM 1501 N N . PRO A 1 185 ? -21.015 -3.702 16.258 1.00 86.88 185 PRO A N 1
ATOM 1502 C CA . PRO A 1 185 ? -22.119 -2.766 16.102 1.00 86.88 185 PRO A CA 1
ATOM 1503 C C . PRO A 1 185 ? -21.655 -1.406 15.546 1.00 86.88 185 PRO A C 1
ATOM 1505 O O . PRO A 1 185 ? -20.595 -0.905 15.949 1.00 86.88 185 PRO A O 1
ATOM 1508 N N . PRO A 1 186 ? -22.482 -0.703 14.744 1.00 85.81 186 PRO A N 1
ATOM 1509 C CA . PRO A 1 186 ? -22.128 0.600 14.167 1.00 85.81 186 PRO A CA 1
ATOM 1510 C C . PRO A 1 186 ? -21.740 1.675 15.193 1.00 85.81 186 PRO A C 1
ATOM 1512 O O . PRO A 1 186 ? -21.046 2.637 14.861 1.00 85.81 186 PRO A O 1
ATOM 1515 N N . LYS A 1 187 ? -22.204 1.558 16.445 1.00 84.56 187 LYS A N 1
ATOM 1516 C CA . LYS A 1 187 ? -21.810 2.453 17.547 1.00 84.56 187 LYS A CA 1
ATOM 1517 C C . LYS A 1 187 ? -20.330 2.272 17.906 1.00 84.56 187 LYS A C 1
ATOM 1519 O O . LYS A 1 187 ? -19.614 3.263 18.006 1.00 84.56 187 LYS A O 1
ATOM 1524 N N . VAL A 1 188 ? -19.868 1.025 18.024 1.00 84.50 188 VAL A N 1
ATOM 1525 C CA . VAL A 1 188 ? -18.466 0.683 18.320 1.00 84.50 188 VAL A CA 1
ATOM 1526 C C . VAL A 1 188 ? -17.573 1.077 17.150 1.00 84.50 188 VAL A C 1
ATOM 1528 O O . VAL A 1 188 ? -16.565 1.752 17.349 1.00 84.50 188 VAL A O 1
ATOM 1531 N N . LEU A 1 189 ? -17.981 0.748 15.919 1.00 86.12 189 LEU A N 1
ATOM 1532 C CA . LEU A 1 189 ? -17.186 1.060 14.733 1.00 86.12 189 LEU A CA 1
ATOM 1533 C C . LEU A 1 189 ? -16.991 2.571 14.543 1.00 86.12 189 LEU A C 1
ATOM 1535 O O . LEU A 1 189 ? -15.884 3.017 14.246 1.00 86.12 189 LEU A O 1
ATOM 1539 N N . ARG A 1 190 ? -18.032 3.381 14.780 1.00 85.12 190 ARG A N 1
ATOM 1540 C CA . ARG A 1 190 ? -17.925 4.849 14.719 1.00 85.12 190 ARG A CA 1
ATOM 1541 C C . ARG A 1 190 ? -16.896 5.396 15.707 1.00 85.12 190 ARG A C 1
ATOM 1543 O O . ARG A 1 190 ? -16.112 6.271 15.341 1.00 85.12 190 ARG A O 1
ATOM 1550 N N . VAL A 1 191 ? -16.876 4.883 16.937 1.00 85.31 191 VAL A N 1
ATOM 1551 C CA . VAL A 1 191 ? -15.892 5.288 17.954 1.00 85.31 191 VAL A CA 1
ATOM 1552 C C . VAL A 1 191 ? -14.490 4.800 17.583 1.00 85.31 191 VAL A C 1
ATOM 1554 O O . VAL A 1 191 ? -13.528 5.561 17.707 1.00 85.31 191 VAL A O 1
ATOM 1557 N N . ALA A 1 192 ? -14.374 3.576 17.066 1.00 86.56 192 ALA A N 1
ATOM 1558 C CA . ALA A 1 192 ? -13.118 2.983 16.623 1.00 86.56 192 ALA A CA 1
ATOM 1559 C C . ALA A 1 192 ? -12.464 3.767 15.487 1.00 86.56 192 ALA A C 1
ATOM 1561 O O . ALA A 1 192 ? -11.319 4.194 15.624 1.00 86.56 192 ALA A O 1
ATOM 1562 N N . VAL A 1 193 ? -13.200 4.024 14.403 1.00 84.69 193 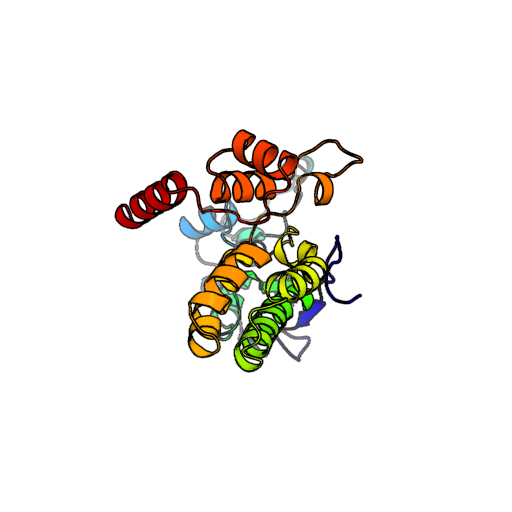VAL A N 1
ATOM 1563 C CA . VAL A 1 193 ? -12.696 4.780 13.248 1.00 84.69 193 VAL A CA 1
ATOM 1564 C C . VAL A 1 193 ? -12.231 6.169 13.681 1.00 84.69 193 VAL A C 1
ATOM 1566 O O . VAL A 1 193 ? -11.128 6.583 13.328 1.00 84.69 193 VAL A O 1
ATOM 1569 N N . ARG A 1 194 ? -13.025 6.862 14.509 1.00 81.06 194 ARG A N 1
ATOM 1570 C CA . ARG A 1 194 ? -12.655 8.184 15.034 1.00 81.06 194 ARG A CA 1
ATOM 1571 C C . ARG A 1 194 ? -11.411 8.129 15.907 1.00 81.06 194 ARG A C 1
ATOM 1573 O O . ARG A 1 194 ? -10.535 8.966 15.750 1.00 81.06 194 ARG A O 1
ATOM 1580 N N . SER A 1 195 ? -11.309 7.157 16.804 1.00 81.88 195 SER A N 1
ATOM 1581 C CA . SER A 1 195 ? -10.186 7.083 17.743 1.00 81.88 195 SER A CA 1
ATOM 1582 C C . SER A 1 195 ? -8.889 6.680 17.043 1.00 81.88 195 SER A C 1
ATOM 1584 O O . SER A 1 195 ? -7.850 7.289 17.279 1.00 81.88 195 SER A O 1
ATOM 1586 N N . ILE A 1 196 ? -8.942 5.684 16.157 1.00 84.38 196 ILE A N 1
ATOM 1587 C CA . ILE A 1 196 ? -7.765 5.095 15.506 1.00 84.38 196 ILE A CA 1
ATOM 1588 C C . ILE A 1 196 ? -7.219 6.013 14.407 1.00 84.38 196 ILE A C 1
ATOM 1590 O O . ILE A 1 196 ? -6.015 6.276 14.376 1.00 84.38 196 ILE A O 1
ATOM 1594 N N . PHE A 1 197 ? -8.092 6.502 13.518 1.00 79.94 197 PHE A N 1
ATOM 1595 C CA . PHE A 1 197 ? -7.687 7.247 12.321 1.00 79.94 197 PHE A CA 1
ATOM 1596 C C . PHE A 1 197 ? -7.676 8.762 12.492 1.00 79.94 197 PHE A C 1
ATOM 1598 O O . PHE A 1 197 ? -7.244 9.458 11.574 1.00 79.94 197 PHE A O 1
ATOM 1605 N N . CYS A 1 198 ? -8.068 9.283 13.659 1.00 75.69 198 CYS A N 1
ATOM 1606 C CA . CYS A 1 198 ? -7.805 10.681 13.973 1.00 75.69 198 CYS A CA 1
ATOM 1607 C C . CYS A 1 198 ? -6.303 10.963 13.782 1.00 75.69 198 CYS A C 1
ATOM 1609 O O . CYS A 1 198 ? -5.476 10.203 14.310 1.00 75.69 198 CYS A O 1
ATOM 1611 N N . PRO A 1 199 ? -5.926 12.021 13.041 1.00 68.94 199 PRO A N 1
ATOM 1612 C CA . PRO A 1 199 ? -4.533 12.402 12.891 1.00 68.94 199 PRO A CA 1
ATOM 1613 C C . PRO A 1 199 ? -3.840 12.550 14.265 1.00 68.94 199 PRO A C 1
ATOM 1615 O O . PRO A 1 199 ? -4.480 12.964 15.236 1.00 68.94 199 PRO A O 1
ATOM 1618 N N . PRO A 1 200 ? -2.553 12.171 14.394 1.00 65.75 200 PRO A N 1
ATOM 1619 C CA . PRO A 1 200 ? -1.761 12.310 15.634 1.00 65.75 200 PRO A CA 1
ATOM 1620 C C . PRO A 1 200 ? -1.636 13.775 16.092 1.00 65.75 200 PRO A C 1
ATOM 1622 O O . PRO A 1 200 ? -2.208 14.636 15.457 1.00 65.75 200 PRO A O 1
ATOM 1625 N N . SER A 1 201 ? -0.885 14.131 17.142 1.00 63.03 201 SER A N 1
ATOM 1626 C CA . SER A 1 201 ? -0.513 15.550 17.379 1.00 63.03 201 SER A CA 1
ATOM 1627 C C . SER A 1 201 ? 0.701 15.949 16.526 1.00 63.03 201 SER A C 1
ATOM 1629 O O . SER A 1 201 ? 1.551 15.090 16.274 1.00 63.03 201 SER A O 1
ATOM 1631 N N . PHE A 1 202 ? 0.831 17.219 16.117 1.00 56.44 202 PHE A N 1
ATOM 1632 C CA . PHE A 1 202 ? 2.028 17.730 15.421 1.00 56.44 202 PHE A CA 1
ATOM 1633 C C . PHE A 1 202 ? 3.323 17.406 16.168 1.00 56.44 202 PHE A C 1
ATOM 1635 O O . PHE A 1 202 ? 4.356 17.151 15.555 1.00 56.44 202 PHE A O 1
ATOM 1642 N N . ARG A 1 203 ? 3.269 17.347 17.502 1.00 56.62 203 ARG A N 1
ATOM 1643 C CA . ARG A 1 203 ? 4.425 17.032 18.353 1.00 56.62 203 ARG A CA 1
ATOM 1644 C C . ARG A 1 203 ? 4.981 15.622 18.135 1.00 56.62 203 ARG A C 1
ATOM 1646 O O . ARG A 1 203 ? 6.134 15.383 18.462 1.00 56.62 203 ARG A O 1
ATOM 1653 N N . HIS A 1 204 ? 4.178 14.684 17.624 1.00 53.75 204 HIS A N 1
ATOM 1654 C CA . HIS A 1 204 ? 4.595 13.287 17.437 1.00 53.75 204 HIS A CA 1
ATOM 1655 C C . HIS A 1 204 ? 5.333 13.032 16.118 1.00 53.75 204 HIS A C 1
ATOM 1657 O O . HIS A 1 204 ? 6.060 12.052 16.023 1.00 53.75 204 HIS A O 1
ATOM 1663 N N . PHE A 1 205 ? 5.148 13.880 15.103 1.00 54.31 205 PHE A N 1
ATOM 1664 C CA . PHE A 1 205 ? 5.751 13.695 13.773 1.00 54.31 205 PHE A CA 1
ATOM 1665 C C . PHE A 1 205 ? 6.568 14.900 13.306 1.00 54.31 205 PHE A C 1
ATOM 1667 O O . PHE A 1 205 ? 7.118 14.880 12.203 1.00 54.31 205 PHE A O 1
ATOM 1674 N N . TYR A 1 206 ? 6.710 15.920 14.157 1.00 50.31 206 TYR A N 1
ATOM 1675 C CA . TYR A 1 206 ? 7.712 16.952 13.967 1.00 50.31 206 TYR A CA 1
ATOM 1676 C C . TYR A 1 206 ? 9.091 16.298 13.909 1.00 50.31 206 TYR A C 1
ATOM 1678 O O . TYR A 1 206 ? 9.519 15.630 14.851 1.00 50.31 206 TYR A O 1
ATOM 1686 N N . ASP A 1 207 ? 9.813 16.533 12.818 1.00 48.81 207 ASP A N 1
ATOM 1687 C CA . ASP A 1 207 ? 11.258 16.368 12.830 1.00 48.81 207 ASP A CA 1
ATOM 1688 C C . ASP A 1 207 ? 11.803 17.516 13.695 1.00 48.81 207 ASP A C 1
ATOM 1690 O O . ASP A 1 207 ? 12.110 18.600 13.193 1.00 48.81 207 ASP A O 1
ATOM 1694 N N . ILE A 1 208 ? 11.816 17.315 15.022 1.00 43.41 208 ILE A N 1
ATOM 1695 C CA . ILE A 1 208 ? 12.250 18.307 16.027 1.00 43.41 208 ILE A CA 1
ATOM 1696 C C . ILE A 1 208 ? 13.649 18.841 15.672 1.00 43.41 208 ILE A C 1
ATOM 1698 O O . ILE A 1 208 ? 13.955 19.998 15.933 1.00 43.41 208 ILE A O 1
ATOM 1702 N N . LEU A 1 209 ? 14.460 18.033 14.983 1.00 38.81 209 LEU A N 1
ATOM 1703 C CA . LEU A 1 209 ? 15.810 18.375 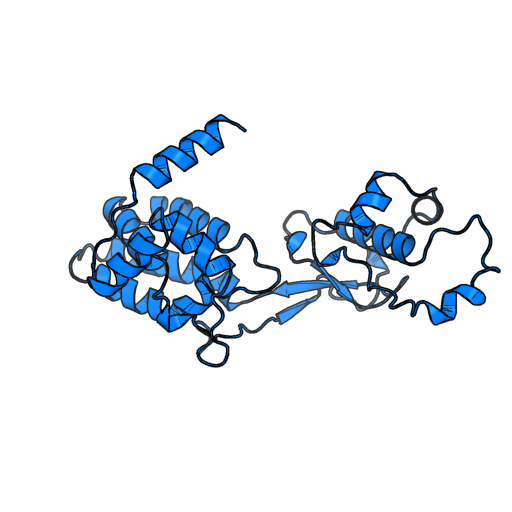14.540 1.00 38.81 209 LEU A CA 1
ATOM 1704 C C . LEU A 1 209 ? 15.871 19.259 13.282 1.00 38.81 209 LEU A C 1
ATOM 1706 O O . LEU A 1 209 ? 16.908 19.866 13.033 1.00 38.81 209 LEU A O 1
ATOM 1710 N N . LYS A 1 210 ? 14.813 19.331 12.461 1.00 45.97 210 LYS A N 1
ATOM 1711 C CA . LYS A 1 210 ? 14.833 20.063 11.173 1.00 45.97 210 LYS A CA 1
ATOM 1712 C C . LYS A 1 210 ? 13.754 21.128 11.022 1.00 45.97 210 LYS A C 1
ATOM 1714 O O . LYS A 1 210 ? 13.754 21.832 10.014 1.00 45.97 210 LYS A O 1
ATOM 1719 N N . GLY A 1 211 ? 12.808 21.223 11.958 1.00 50.28 211 GLY A N 1
ATOM 1720 C CA . GLY A 1 211 ? 11.740 22.227 11.928 1.00 50.28 211 GLY A CA 1
ATOM 1721 C C . GLY A 1 211 ? 10.801 22.129 10.714 1.00 50.28 211 GLY A C 1
ATOM 1722 O O . GLY A 1 211 ? 10.044 23.061 10.451 1.00 50.28 211 GLY A O 1
ATOM 1723 N N . ARG A 1 212 ? 10.839 21.026 9.951 1.00 55.19 212 ARG A N 1
ATOM 1724 C CA . ARG A 1 212 ? 10.030 20.836 8.737 1.00 55.19 212 ARG A CA 1
ATOM 1725 C C . ARG A 1 212 ? 8.821 19.955 9.032 1.00 55.19 212 ARG A C 1
ATOM 1727 O O . ARG A 1 212 ? 8.964 18.838 9.521 1.00 55.19 212 ARG A O 1
ATOM 1734 N N . ARG A 1 213 ? 7.634 20.452 8.675 1.00 58.38 213 ARG A N 1
ATOM 1735 C CA . ARG A 1 213 ? 6.379 19.689 8.713 1.00 58.38 213 ARG A CA 1
ATOM 1736 C C . ARG A 1 213 ? 6.379 18.658 7.589 1.00 58.38 213 ARG A C 1
ATOM 1738 O O . ARG A 1 213 ? 6.723 18.985 6.452 1.00 58.38 213 ARG A O 1
ATOM 1745 N N . VAL A 1 214 ? 5.974 17.425 7.885 1.00 58.34 214 VAL A N 1
ATOM 1746 C CA . VAL A 1 214 ? 5.836 16.390 6.857 1.00 58.34 214 VAL A CA 1
ATOM 1747 C C . VAL A 1 214 ? 4.647 16.770 5.950 1.00 58.34 214 VAL A C 1
ATOM 1749 O O . VAL A 1 214 ? 3.528 16.924 6.446 1.00 58.34 214 VAL A O 1
ATOM 1752 N N . PRO A 1 215 ? 4.829 16.934 4.623 1.00 57.59 215 PRO A N 1
ATOM 1753 C CA . PRO A 1 215 ? 3.760 17.417 3.738 1.00 57.59 215 PRO A CA 1
ATOM 1754 C C . PRO A 1 215 ? 2.504 16.536 3.744 1.00 57.59 215 PRO A C 1
ATOM 1756 O O . PRO A 1 215 ? 1.387 17.046 3.752 1.00 57.59 215 PRO A O 1
ATOM 1759 N N . MET A 1 216 ? 2.685 15.213 3.816 1.00 53.97 216 MET A N 1
ATOM 1760 C CA . MET A 1 216 ? 1.581 14.250 3.880 1.00 53.97 216 MET A CA 1
ATOM 1761 C C . MET A 1 216 ? 0.760 14.396 5.173 1.00 53.97 216 MET A C 1
ATOM 1763 O O . MET A 1 216 ? -0.461 14.338 5.139 1.00 53.97 216 MET A O 1
ATOM 1767 N N . GLU A 1 217 ? 1.411 14.669 6.307 1.00 58.66 217 GLU A N 1
ATOM 1768 C CA . GLU A 1 217 ? 0.733 14.912 7.588 1.00 58.66 217 GLU A CA 1
ATOM 1769 C C . GLU A 1 217 ? -0.146 16.167 7.515 1.00 58.66 217 GLU A C 1
ATOM 1771 O O . GLU A 1 217 ? -1.298 16.169 7.948 1.00 58.66 217 GLU A O 1
ATOM 1776 N N . THR A 1 218 ? 0.388 17.225 6.901 1.00 62.69 218 THR A N 1
ATOM 1777 C CA . THR A 1 218 ? -0.332 18.485 6.687 1.00 62.69 218 THR A CA 1
ATOM 1778 C C . THR A 1 218 ? -1.582 18.258 5.829 1.00 62.69 218 THR A C 1
ATOM 1780 O O . THR A 1 218 ? -2.641 18.812 6.125 1.00 62.69 218 THR A O 1
ATOM 1783 N N . ALA A 1 219 ? -1.487 17.407 4.802 1.00 58.34 219 ALA A N 1
ATOM 1784 C CA . ALA A 1 219 ? -2.619 17.029 3.960 1.00 58.34 219 ALA A CA 1
ATOM 1785 C C . ALA A 1 219 ? -3.677 16.214 4.730 1.00 58.34 219 ALA A C 1
ATOM 1787 O O . ALA A 1 219 ? -4.850 16.580 4.700 1.00 58.34 219 ALA A O 1
ATOM 1788 N N . CYS A 1 220 ? -3.279 15.184 5.488 1.00 56.28 220 CYS A N 1
ATOM 1789 C CA . CYS A 1 220 ? -4.198 14.378 6.306 1.00 56.28 220 CYS A CA 1
ATOM 1790 C C . CYS A 1 220 ? -4.944 15.216 7.360 1.00 56.28 220 CYS A C 1
ATOM 1792 O O . CYS A 1 220 ? -6.118 14.975 7.634 1.00 56.28 220 CYS A O 1
ATOM 1794 N N . ARG A 1 221 ? -4.290 16.224 7.950 1.00 62.97 221 ARG A N 1
ATOM 1795 C CA . ARG A 1 221 ? -4.916 17.116 8.940 1.00 62.97 221 ARG A CA 1
ATOM 1796 C C . ARG A 1 221 ? -5.897 18.092 8.323 1.00 62.97 221 ARG A C 1
ATOM 1798 O O . ARG A 1 221 ? -7.006 18.211 8.831 1.00 62.97 221 ARG A O 1
ATOM 1805 N N . LYS A 1 222 ? -5.519 18.735 7.214 1.00 62.25 222 LYS A N 1
ATOM 1806 C CA . LYS A 1 222 ? -6.449 19.567 6.438 1.00 62.25 222 LYS A CA 1
ATOM 1807 C C . LYS A 1 222 ? -7.665 18.758 6.002 1.00 62.25 222 LYS A C 1
ATOM 1809 O O . LYS A 1 222 ? -8.776 19.269 6.024 1.00 62.25 222 LYS A O 1
ATOM 1814 N N . PHE A 1 223 ? -7.460 17.492 5.649 1.00 55.59 223 PHE A N 1
ATOM 1815 C CA . PHE A 1 223 ? -8.543 16.585 5.303 1.00 55.59 223 PHE A CA 1
ATOM 1816 C C . PHE A 1 223 ? -9.497 16.323 6.476 1.00 55.59 223 PHE A C 1
ATOM 1818 O O . PHE A 1 223 ? -10.711 16.408 6.318 1.00 55.59 223 PHE A O 1
ATOM 1825 N N . TRP A 1 224 ? -8.950 16.032 7.656 1.00 62.47 224 TRP A N 1
ATOM 1826 C CA . TRP A 1 224 ? -9.739 15.641 8.823 1.00 62.47 224 TRP A CA 1
ATOM 1827 C C . TRP A 1 224 ? -10.438 16.817 9.517 1.00 62.47 224 TRP A C 1
ATOM 1829 O O . TRP A 1 224 ? -11.597 16.711 9.917 1.00 62.47 224 TRP A O 1
ATOM 1839 N N . TRP A 1 225 ? -9.732 17.939 9.654 1.00 62.91 225 TRP A N 1
ATOM 1840 C CA . TRP A 1 225 ? -10.183 19.112 10.406 1.00 62.91 225 TRP A CA 1
ATOM 1841 C C . TRP A 1 225 ? -10.709 20.238 9.509 1.00 62.91 225 TRP A C 1
ATOM 1843 O O . TRP A 1 225 ? -11.319 21.175 10.004 1.00 62.91 225 TRP A O 1
ATOM 1853 N N . GLY A 1 226 ? -10.536 20.142 8.188 1.00 59.50 226 GLY A N 1
ATOM 1854 C CA . GLY A 1 226 ? -10.961 21.157 7.218 1.00 59.50 226 GLY A CA 1
ATOM 1855 C C . GLY A 1 226 ? -9.941 22.283 7.012 1.00 59.50 226 GLY A C 1
ATOM 1856 O O . GLY A 1 226 ? -9.804 22.774 5.889 1.00 59.50 226 GLY A O 1
ATOM 1857 N N . SER A 1 227 ? -9.181 22.636 8.051 1.00 65.50 227 SER A N 1
ATOM 1858 C CA . SER A 1 227 ? -8.075 23.597 7.999 1.00 65.50 227 SER A CA 1
ATOM 1859 C C . SER A 1 227 ? -6.900 23.156 8.881 1.00 65.50 227 SER A C 1
ATOM 1861 O O . SER A 1 227 ? -6.967 22.139 9.578 1.00 65.50 227 SER A O 1
ATOM 1863 N N . LEU A 1 228 ? -5.777 23.874 8.791 1.00 64.25 228 LEU A N 1
ATOM 1864 C CA . LEU A 1 228 ? -4.604 23.580 9.619 1.00 64.25 228 LEU A CA 1
ATOM 1865 C C . LEU A 1 228 ? -4.721 24.241 10.996 1.00 64.25 228 LEU A C 1
ATOM 1867 O O . LEU A 1 228 ? -4.247 23.688 11.985 1.00 64.25 228 LEU A O 1
ATOM 1871 N N . GLU A 1 229 ? -5.356 25.407 11.032 1.00 67.50 229 GLU A N 1
ATOM 1872 C CA . GLU A 1 229 ? -5.652 26.204 12.214 1.00 67.50 229 GLU A CA 1
ATOM 1873 C C . GLU A 1 229 ? -6.600 25.436 13.146 1.00 67.50 229 GLU A C 1
ATOM 1875 O O . GLU A 1 229 ? -6.271 25.220 14.311 1.00 67.50 229 GLU A O 1
ATOM 1880 N N . ASP A 1 230 ? -7.680 24.865 12.601 1.00 63.62 230 ASP A N 1
ATOM 1881 C CA . ASP A 1 230 ? -8.631 24.042 13.364 1.00 63.62 230 ASP A CA 1
ATOM 1882 C C . ASP A 1 230 ? -7.975 22.775 13.934 1.00 63.62 230 ASP A C 1
ATOM 1884 O O . ASP A 1 230 ? -8.328 22.306 15.017 1.00 63.62 230 ASP A O 1
ATOM 1888 N N . ALA A 1 231 ? -6.989 22.215 13.225 1.00 60.72 231 ALA A N 1
ATOM 1889 C CA . ALA A 1 231 ? -6.226 21.068 13.708 1.00 60.72 231 ALA A CA 1
ATOM 1890 C C . ALA A 1 231 ? -5.328 21.436 14.905 1.00 60.72 231 ALA A C 1
ATOM 1892 O O . ALA A 1 231 ? -5.186 20.637 15.830 1.00 60.72 231 ALA A O 1
ATOM 1893 N N . LEU A 1 232 ? -4.726 22.631 14.894 1.00 63.22 232 LEU A N 1
ATOM 1894 C CA . LEU A 1 232 ? -3.909 23.147 15.999 1.00 63.22 232 LEU A CA 1
ATOM 1895 C C . LEU A 1 232 ? -4.775 23.498 17.219 1.00 63.22 232 LEU A C 1
ATOM 1897 O O . LEU A 1 232 ? -4.400 23.182 18.350 1.00 63.22 232 LEU A O 1
ATOM 1901 N N . ASP A 1 233 ? -5.957 24.066 16.988 1.00 60.78 233 ASP A N 1
ATOM 1902 C CA . ASP A 1 233 ? -6.930 24.390 18.034 1.00 60.78 233 ASP A CA 1
ATOM 1903 C C . ASP A 1 233 ? -7.562 23.142 18.666 1.00 60.78 233 ASP A C 1
ATOM 1905 O O . ASP A 1 233 ? -7.811 23.100 19.873 1.00 60.78 233 ASP A O 1
ATOM 1909 N N . ALA A 1 234 ? -7.794 22.087 17.883 1.00 59.84 234 ALA A N 1
ATOM 1910 C CA . ALA A 1 234 ? -8.247 20.802 18.410 1.00 59.84 234 ALA A CA 1
ATOM 1911 C C . ALA A 1 234 ? -7.182 20.128 19.297 1.00 59.84 234 ALA A C 1
ATOM 1913 O O . ALA A 1 234 ? -7.519 19.493 20.301 1.00 59.84 234 ALA A O 1
ATOM 1914 N N . GLU A 1 235 ? -5.897 20.283 18.957 1.00 58.44 235 GLU A N 1
ATOM 1915 C CA . GLU A 1 235 ? -4.778 19.780 19.761 1.00 58.44 235 GLU A CA 1
ATOM 1916 C C . GLU A 1 235 ? -4.604 20.544 21.080 1.00 58.44 235 GLU A C 1
ATOM 1918 O O . GLU A 1 235 ? -4.315 19.922 22.107 1.00 58.44 235 GLU A O 1
ATOM 1923 N N . SER A 1 236 ? -4.803 21.866 21.081 1.00 55.31 236 SER A N 1
ATOM 1924 C CA . SER A 1 236 ? -4.685 22.695 22.290 1.00 55.31 236 SER A CA 1
ATOM 1925 C C . SER A 1 236 ? -5.817 22.442 23.292 1.00 55.31 236 SER A C 1
ATOM 1927 O O . SER A 1 236 ? -5.598 22.499 24.502 1.00 55.31 236 SER A O 1
ATOM 1929 N N . LYS A 1 237 ? -7.007 22.070 22.805 1.00 52.69 237 LYS A N 1
ATOM 1930 C CA . LYS A 1 237 ? -8.213 21.867 23.623 1.00 52.69 237 LYS A CA 1
ATOM 1931 C C . LYS A 1 237 ? -8.381 20.455 24.213 1.00 52.69 237 LYS A C 1
ATOM 1933 O O . LYS A 1 237 ? -9.400 20.206 24.849 1.00 52.69 237 LYS A O 1
ATOM 1938 N N . LYS A 1 238 ? -7.424 19.523 24.033 1.00 50.59 238 LYS A N 1
ATOM 1939 C CA . LYS A 1 238 ? -7.528 18.105 24.479 1.00 50.59 238 LYS A CA 1
ATOM 1940 C C . LYS A 1 238 ? -8.909 17.485 24.176 1.00 50.59 238 LYS A C 1
ATOM 1942 O O . LYS A 1 238 ? -9.475 16.771 25.002 1.00 50.59 238 LYS A O 1
ATOM 1947 N N . VAL A 1 239 ? -9.486 17.765 23.007 1.00 43.28 239 VAL A N 1
ATOM 1948 C CA . VAL A 1 239 ? -10.851 17.312 22.709 1.00 43.28 239 VAL A CA 1
ATOM 1949 C C . VAL A 1 239 ? -10.845 15.798 22.482 1.00 43.28 239 VAL A C 1
ATOM 1951 O O . VAL A 1 239 ? -10.354 15.298 21.473 1.00 43.28 239 VAL A O 1
ATOM 1954 N N . THR A 1 240 ? -11.420 15.061 23.431 1.00 39.56 240 THR A N 1
ATOM 1955 C CA . THR A 1 240 ? -11.602 13.599 23.426 1.00 39.56 240 THR A CA 1
ATOM 1956 C C . THR A 1 240 ? -12.683 13.108 22.456 1.00 39.56 240 THR A C 1
ATOM 1958 O O . THR A 1 240 ? -12.930 11.908 22.371 1.00 39.56 240 THR A O 1
ATOM 1961 N N . CYS A 1 241 ? -13.300 13.992 21.667 1.00 39.91 241 CYS A N 1
ATOM 1962 C CA . CYS A 1 241 ? -14.316 13.621 20.686 1.00 39.91 241 CYS A CA 1
ATOM 1963 C C . CYS A 1 241 ? -14.228 14.512 19.437 1.00 39.91 241 CYS A C 1
ATOM 1965 O O . CYS A 1 241 ? -14.731 15.633 19.420 1.00 39.91 241 CYS A O 1
ATOM 1967 N N . SER A 1 242 ? -13.576 14.027 18.377 1.00 41.88 242 SER A N 1
ATOM 1968 C CA . SER A 1 242 ? -13.558 14.722 17.088 1.00 41.88 242 SER A CA 1
ATOM 1969 C C . SER A 1 242 ? -14.868 14.462 16.335 1.00 41.88 242 SER A C 1
ATOM 1971 O O . SER A 1 242 ? -15.176 13.339 15.925 1.00 41.88 242 SER A O 1
ATOM 1973 N N . PHE A 1 243 ? -15.671 15.510 16.158 1.00 42.47 243 PHE A N 1
ATOM 1974 C CA . PHE A 1 243 ? -16.711 15.518 15.135 1.00 42.47 243 PHE A CA 1
ATOM 1975 C C . PHE A 1 243 ? -16.035 15.755 13.783 1.00 42.47 243 PHE A C 1
ATOM 1977 O O . PHE A 1 243 ? -15.212 16.657 13.648 1.00 42.47 243 PHE A O 1
ATOM 1984 N N . PHE A 1 244 ? -16.362 14.936 12.780 1.00 42.28 244 PHE A N 1
ATOM 1985 C CA . PHE A 1 244 ? -15.978 15.230 11.401 1.00 42.28 244 PHE A CA 1
ATOM 1986 C C . PHE A 1 244 ? -16.533 16.605 11.028 1.00 42.28 244 PHE A C 1
ATOM 1988 O O . PHE A 1 244 ? -17.728 16.850 11.208 1.00 42.28 244 PHE A O 1
ATOM 1995 N N . SER A 1 245 ? -15.686 17.486 10.494 1.00 48.75 245 SER A N 1
ATOM 1996 C CA . SER A 1 245 ? -16.155 18.755 9.944 1.00 48.75 245 SER A CA 1
ATOM 1997 C C . SER A 1 245 ? -17.137 18.453 8.810 1.00 48.75 245 SER A C 1
ATOM 1999 O O . SER A 1 245 ? -16.755 17.893 7.780 1.00 48.75 245 SER A O 1
ATOM 2001 N N . GLN A 1 246 ? -18.415 18.807 8.979 1.00 46.72 246 GLN A N 1
ATOM 2002 C CA . GLN A 1 246 ? -19.444 18.623 7.943 1.00 46.72 246 GLN A CA 1
ATOM 2003 C C . GLN A 1 246 ? -19.064 19.331 6.628 1.00 46.72 246 GLN A C 1
ATOM 2005 O O . GLN A 1 246 ? -19.456 18.907 5.538 1.00 46.72 246 GLN A O 1
ATOM 2010 N N . SER A 1 247 ? -18.223 20.367 6.706 1.00 45.06 247 SER A N 1
ATOM 2011 C CA . SER A 1 247 ? -17.667 21.048 5.534 1.00 45.06 247 SER A CA 1
ATOM 2012 C C . SER A 1 247 ? -16.678 20.178 4.738 1.00 45.06 247 SER A C 1
ATOM 2014 O O . SER A 1 247 ? -16.635 20.261 3.510 1.00 45.06 247 SER A O 1
ATOM 2016 N N . ALA A 1 248 ? -15.913 19.309 5.408 1.00 45.09 248 ALA A N 1
ATOM 2017 C CA . ALA A 1 248 ? -14.973 18.393 4.768 1.00 45.09 248 ALA A CA 1
ATOM 2018 C C . ALA A 1 248 ? -15.712 17.230 4.088 1.00 45.09 248 ALA A C 1
ATOM 2020 O O . ALA A 1 248 ? -15.434 16.918 2.930 1.00 45.09 248 ALA A O 1
ATOM 2021 N N . VAL A 1 249 ? -16.727 16.668 4.758 1.00 46.41 249 VAL A N 1
ATOM 2022 C CA . VAL A 1 249 ? -17.589 15.607 4.203 1.00 46.41 249 VAL A CA 1
ATOM 2023 C C . VAL A 1 249 ? -18.328 16.096 2.949 1.00 46.41 249 VAL A C 1
ATOM 2025 O O . VAL A 1 249 ? -18.281 15.448 1.906 1.00 46.41 249 VAL A O 1
ATOM 2028 N N . SER A 1 250 ? -18.914 17.296 2.996 1.00 45.59 250 SER A N 1
ATOM 2029 C CA . SER A 1 250 ? -19.629 17.892 1.854 1.00 45.59 250 SER A CA 1
ATOM 2030 C C . SER A 1 250 ? -18.720 18.341 0.699 1.00 45.59 250 SER A C 1
ATOM 2032 O O . SER A 1 250 ? -19.166 18.422 -0.451 1.00 45.59 250 SER A O 1
ATOM 2034 N N . LYS A 1 251 ? -17.438 18.636 0.958 1.00 50.12 251 LYS A N 1
ATOM 2035 C CA . LYS A 1 251 ? -16.433 18.816 -0.106 1.00 50.12 251 LYS A CA 1
ATOM 2036 C C . LYS A 1 251 ? -16.100 17.485 -0.778 1.00 50.12 251 LYS A C 1
ATOM 2038 O O . LYS A 1 251 ? -15.990 17.447 -1.999 1.00 50.12 251 LYS A O 1
ATOM 2043 N N . TRP A 1 252 ? -15.993 16.404 -0.011 1.00 42.28 252 TRP A N 1
ATOM 2044 C CA . TRP A 1 252 ? -15.672 15.081 -0.545 1.00 42.28 252 TRP A CA 1
ATOM 2045 C C . TRP A 1 252 ? -16.801 14.488 -1.387 1.00 42.28 252 TRP A C 1
ATOM 2047 O O . TRP A 1 252 ? -16.559 14.000 -2.489 1.00 42.28 252 TRP A O 1
ATOM 2057 N N . GLU A 1 253 ? -18.049 14.629 -0.939 1.00 43.88 253 GLU A N 1
ATOM 2058 C CA . GLU A 1 253 ? -19.217 14.245 -1.741 1.00 43.88 253 GLU A CA 1
ATOM 2059 C C . GLU A 1 253 ? -19.304 15.030 -3.056 1.00 43.88 253 GLU A C 1
ATOM 2061 O O . GLU A 1 253 ? -19.689 14.473 -4.082 1.00 43.88 253 GLU A O 1
ATOM 2066 N N . ARG A 1 254 ? -18.884 16.303 -3.067 1.00 44.12 254 ARG A N 1
ATOM 2067 C CA . ARG A 1 254 ? -18.801 17.108 -4.296 1.00 44.12 254 ARG A CA 1
ATOM 2068 C C . ARG A 1 254 ? -17.711 16.641 -5.253 1.00 44.12 254 ARG A C 1
ATOM 2070 O O . ARG A 1 254 ? -17.924 16.705 -6.459 1.00 44.12 254 ARG A O 1
ATOM 2077 N N . VAL A 1 255 ? -16.567 16.194 -4.739 1.00 41.47 255 VAL A N 1
ATOM 2078 C CA . VAL A 1 255 ? -15.488 15.638 -5.570 1.00 41.47 255 VAL A CA 1
ATOM 2079 C C . VAL A 1 255 ? -15.923 14.301 -6.176 1.00 41.47 255 VAL A C 1
ATOM 2081 O O . VAL A 1 255 ? -15.734 14.096 -7.368 1.00 41.47 255 VAL A O 1
ATOM 2084 N N . ARG A 1 256 ? -16.603 13.446 -5.402 1.00 35.12 256 ARG A N 1
ATOM 2085 C CA . ARG A 1 256 ? -17.095 12.135 -5.860 1.00 35.12 256 ARG A CA 1
ATOM 2086 C C . ARG A 1 256 ? -18.217 12.212 -6.900 1.00 35.12 256 ARG A C 1
ATOM 2088 O O . ARG A 1 256 ? -18.355 11.308 -7.705 1.00 35.12 256 ARG A O 1
ATOM 2095 N N . ARG A 1 257 ? -19.030 13.273 -6.884 1.00 35.38 257 ARG A N 1
ATOM 2096 C CA . ARG A 1 257 ? -20.086 13.514 -7.889 1.00 35.38 257 ARG A CA 1
ATOM 2097 C C . ARG A 1 257 ? -19.567 14.144 -9.190 1.00 35.38 257 ARG A C 1
ATOM 2099 O O . ARG A 1 257 ? -20.358 14.378 -10.095 1.00 35.38 257 ARG A O 1
ATOM 2106 N N . ARG A 1 258 ? -18.277 14.491 -9.259 1.00 36.75 258 ARG A N 1
ATOM 2107 C CA . ARG A 1 258 ? -17.633 15.125 -10.425 1.00 36.75 258 ARG A CA 1
ATOM 2108 C C . ARG A 1 258 ? -16.642 14.204 -11.151 1.00 36.75 258 ARG A C 1
ATOM 2110 O O . ARG A 1 258 ? -15.978 14.662 -12.076 1.00 36.75 258 ARG A O 1
ATOM 2117 N N . SER A 1 259 ? -16.552 12.947 -10.727 1.00 33.31 259 SER A N 1
ATOM 2118 C CA . SER A 1 259 ? -15.877 11.827 -11.396 1.00 33.31 259 SER A CA 1
ATOM 2119 C C . SER A 1 259 ? -16.922 10.850 -11.905 1.00 33.31 259 SER A C 1
ATOM 2121 O O . SER A 1 259 ? -16.742 10.335 -13.024 1.00 33.31 259 SER A O 1
#

pLDDT: mean 71.5, std 16.41, range [33.31, 91.81]

Foldseek 3Di:
DQADDLAFDWDKAFLDPDQFPVVLPDDPVCLQQPDDDPVLVVCQVPPPAPQLHQPDPPPPPVCVVPPPPDDPRHDDLSSNSNSVLVSVLVPRPPPDDSNQWHWDDGDRSIGIIGTDRVLLVCLLVLLLVLLLVVQVVVPPPCLLVSLLVSLNRHVSVQPRDDRSCPCSNVVSLVSCVVSSVVRHDPVSSVLNSCNNLPQDQQVVPPPVVPRDRDVVSLVSQCLFQVHPVSSNVCVVVVDSDRDGDVVSVVVVVVVVVVD

Sequence (259 aa):
MFFNRPRPILIKGKLWVHTTASRLGRIPRALLTADETPAEKELLYRPPTAGLRSRRVTIDERNRKEQTRCTENSPSPALLELRRKMWIHFQLPKHVAHSLVRFEGVGASMLPYLYRSPAKELAPWLLVGTIAAIAQRQEFEGIHEALHRVRMQTLYTLFSHVPYYAAFQEYCAELIIQLGNLLAPPKVLRVAVRSIFCPPSFRHFYDILKGRRVPMETACRKFWWGSLEDALDAESKKVTCSFFSQSAVSKWERVRRRS